Protein 2E87 (pdb70)

Solvent-accessible surface area: 19068 Å² total

Foldseek 3Di:
DQQLPFDQFDFLVRLLCVLQVQLVVCLVPDDADDDPLSRLLVSLLSSLVSSLVSNLVRLVSVVVRHDDLVPDQLLLVLVLCLQQRPVLLVVLVLSVVLNVVSVVLSVVLNVVSVPDRDSVVNVVSSVVSSVVNSVSSVVSRVSSVSVNVSSVRSVQAWPDDQQAAEEEEAFAAPLCQVLLVQLLADDGWDFTGAPQADGGKTWGWHDDPNFIYIYIYDVRQLRDQLVPDDVSSNSRNLSCLSRHQEYEYEAEQQCPSVDHRVRRVVSCVRVCVSNVPHYYEYEYEPPVPHDPVSVVVVCVVQVVVVHHYFYAYSNVGRRSVVVSVVVCVRRVVSRVVSVVVVVVVVVVCVPPD

Structure (mmCIF, N/CA/C/O backbone):
data_2E87
#
_entry.id   2E87
#
_cell.length_a   47.253
_cell.length_b   99.191
_cell.length_c   126.135
_cell.angle_alpha   90.00
_cell.angle_beta   90.00
_cell.angle_gamma   90.00
#
_symmetry.space_group_name_H-M   'P 21 21 21'
#
loop_
_entity.id
_entity.type
_entity.pdbx_description
1 polymer 'Hypothetical protein PH1320'
2 non-polymer 'SULFATE ION'
3 non-polymer "GUANOSINE-5'-DIPHOSPHATE"
4 water water
#
loop_
_atom_site.group_PDB
_atom_site.id
_atom_site.type_symbol
_atom_site.label_atom_id
_atom_site.label_alt_id
_atom_site.label_comp_id
_atom_site.label_asym_id
_atom_site.label_entity_id
_atom_site.label_seq_id
_atom_site.pdbx_PDB_ins_code
_atom_site.Cartn_x
_atom_site.Cartn_y
_atom_site.Cartn_z
_atom_site.occupancy
_atom_site.B_iso_or_equiv
_atom_site.auth_seq_id
_atom_site.auth_comp_id
_atom_site.auth_asym_id
_atom_site.auth_atom_id
_atom_site.pdbx_PDB_model_num
ATOM 9 N N . ARG A 1 2 ? 31.675 45.398 6.394 1.00 89.39 2 ARG A N 1
ATOM 10 C CA . ARG A 1 2 ? 30.552 46.019 5.684 1.00 83.32 2 ARG A CA 1
ATOM 11 C C . ARG A 1 2 ? 29.218 45.721 6.368 1.00 77.63 2 ARG A C 1
ATOM 12 O O . ARG A 1 2 ? 29.187 45.112 7.436 1.00 78.08 2 ARG A O 1
ATOM 20 N N . ASN A 1 3 ? 28.121 46.160 5.752 1.00 69.15 3 ASN A N 1
ATOM 21 C CA . ASN A 1 3 ? 26.775 45.918 6.283 1.00 57.84 3 ASN A CA 1
ATOM 22 C C . ASN A 1 3 ? 26.242 44.689 5.532 1.00 53.73 3 ASN A C 1
ATOM 23 O O . ASN A 1 3 ? 26.051 44.730 4.321 1.00 57.41 3 ASN A O 1
ATOM 28 N N . PRO A 1 4 ? 25.989 43.587 6.252 1.00 47.74 4 PRO A N 1
ATOM 29 C CA . PRO A 1 4 ? 25.492 42.312 5.718 1.00 44.72 4 PRO A CA 1
ATOM 30 C C . PRO A 1 4 ? 24.224 42.393 4.885 1.00 50.88 4 PRO A C 1
ATOM 31 O O . PRO A 1 4 ? 23.956 41.510 4.069 1.00 53.20 4 PRO A O 1
ATOM 35 N N . PHE A 1 5 ? 23.435 43.442 5.094 1.00 48.65 5 PHE A N 1
ATOM 36 C CA . PHE A 1 5 ? 22.181 43.582 4.375 1.00 45.02 5 PHE A CA 1
ATOM 37 C C . PHE A 1 5 ? 22.232 44.531 3.181 1.00 52.30 5 PHE A C 1
ATOM 38 O O . PHE A 1 5 ? 21.247 44.677 2.460 1.00 53.08 5 PHE A O 1
ATOM 46 N N . GLU A 1 6 ? 23.378 45.158 2.945 1.00 57.14 6 GLU A N 1
ATOM 47 C CA . GLU A 1 6 ? 23.485 46.098 1.835 1.00 57.56 6 GLU A CA 1
ATOM 48 C C . GLU A 1 6 ? 22.946 45.496 0.545 1.00 52.75 6 GLU A C 1
ATOM 49 O O . GLU A 1 6 ? 22.471 46.212 -0.328 1.00 54.60 6 GLU A O 1
ATOM 55 N N . ARG A 1 7 ? 23.005 44.176 0.442 1.00 50.96 7 ARG A N 1
ATOM 56 C CA . ARG A 1 7 ? 22.527 43.464 -0.740 1.00 54.74 7 ARG A CA 1
ATOM 57 C C . ARG A 1 7 ? 21.023 43.174 -0.705 1.00 54.07 7 ARG A C 1
ATOM 58 O O . ARG A 1 7 ? 20.438 42.794 -1.722 1.00 52.62 7 ARG A O 1
ATOM 74 N N . PRO A 1 9 ? 17.495 43.543 -1.314 1.00 34.43 9 PRO A N 1
ATOM 75 C CA . PRO A 1 9 ? 16.707 44.321 -2.265 1.00 39.20 9 PRO A CA 1
ATOM 76 C C . PRO A 1 9 ? 15.439 44.934 -1.693 1.00 43.73 9 PRO A C 1
ATOM 77 O O . PRO A 1 9 ? 14.924 44.516 -0.654 1.00 39.37 9 PRO A O 1
ATOM 81 N N . THR A 1 10 ? 14.943 45.950 -2.376 1.00 47.33 10 THR A N 1
ATOM 82 C CA . THR A 1 10 ? 13.716 46.579 -1.955 1.00 47.47 10 THR A CA 1
ATOM 83 C C . THR A 1 10 ? 12.635 45.538 -2.262 1.00 44.15 10 THR A C 1
ATOM 84 O O . THR A 1 10 ? 12.622 44.937 -3.336 1.00 43.66 10 THR A O 1
ATOM 88 N N . VAL A 1 11 ? 11.761 45.300 -1.296 1.00 40.38 11 VAL A N 1
ATOM 89 C CA . VAL A 1 11 ? 10.687 44.328 -1.447 1.00 41.84 11 VAL A CA 1
ATOM 90 C C . VAL A 1 11 ? 9.454 44.996 -2.035 1.00 38.39 11 VAL A C 1
ATOM 91 O O . VAL A 1 11 ? 8.975 45.990 -1.500 1.00 42.30 11 VAL A O 1
ATOM 95 N N . LEU A 1 12 ? 8.955 44.461 -3.141 1.00 37.27 12 LEU A N 1
ATOM 96 C CA . LEU A 1 12 ? 7.753 45.001 -3.763 1.00 38.54 12 LEU A CA 1
ATOM 97 C C . LEU A 1 12 ? 6.515 44.678 -2.911 1.00 34.56 12 LEU A C 1
ATOM 98 O O . LEU A 1 12 ? 6.467 43.644 -2.255 1.00 34.44 12 LEU A O 1
ATOM 103 N N . THR A 1 13 ? 5.524 45.563 -2.904 1.00 33.20 13 THR A N 1
ATOM 104 C CA . THR A 1 13 ? 4.298 45.303 -2.142 1.00 36.32 13 THR A CA 1
ATOM 105 C C . THR A 1 13 ? 3.430 44.311 -2.922 1.00 38.82 13 THR A C 1
ATOM 106 O O . THR A 1 13 ? 3.636 44.098 -4.123 1.00 38.63 13 THR A O 1
ATOM 110 N N . ALA A 1 14 ? 2.468 43.694 -2.243 1.00 38.48 14 ALA A N 1
ATOM 111 C CA . ALA A 1 14 ? 1.597 42.736 -2.916 1.00 37.58 14 ALA A CA 1
ATOM 112 C C . ALA A 1 14 ? 1.025 43.344 -4.216 1.00 35.55 14 ALA A C 1
ATOM 113 O O . ALA A 1 14 ? 1.070 42.720 -5.274 1.00 29.51 14 ALA A O 1
ATOM 115 N N . ASP A 1 15 ? 0.508 44.563 -4.137 1.00 32.09 15 ASP A N 1
ATOM 116 C CA . ASP A 1 15 ? -0.053 45.217 -5.315 1.00 37.71 15 ASP A CA 1
ATOM 117 C C . ASP A 1 15 ? 0.947 45.426 -6.446 1.00 39.27 15 ASP A C 1
ATOM 118 O O . ASP A 1 15 ? 0.635 45.184 -7.617 1.00 38.97 15 ASP A O 1
ATOM 123 N N . GLU A 1 16 ? 2.148 45.876 -6.099 1.00 39.12 16 GLU A N 1
ATOM 124 C CA . GLU A 1 16 ? 3.170 46.117 -7.116 1.00 40.33 16 GLU A CA 1
ATOM 125 C C . GLU A 1 16 ? 3.564 44.809 -7.784 1.00 37.69 16 GLU A C 1
ATOM 126 O O . GLU A 1 16 ? 3.818 44.781 -8.979 1.00 39.02 16 GLU A O 1
ATOM 132 N N . LEU A 1 17 ? 3.604 43.722 -7.018 1.00 35.56 17 LEU A N 1
ATOM 133 C CA . LEU A 1 17 ? 3.986 42.435 -7.591 1.00 36.93 17 LEU A CA 1
ATOM 134 C C . LEU A 1 17 ? 2.872 41.942 -8.493 1.00 36.23 17 LEU A C 1
ATOM 135 O O . LEU A 1 17 ? 3.114 41.398 -9.567 1.00 34.31 17 LEU A O 1
ATOM 140 N N . ILE A 1 18 ? 1.640 42.132 -8.041 1.00 37.99 18 ILE A N 1
ATOM 141 C CA . ILE A 1 18 ? 0.484 41.712 -8.815 1.00 40.53 18 ILE A CA 1
ATOM 142 C C . ILE A 1 18 ? 0.499 42.438 -10.152 1.00 41.84 18 ILE A C 1
ATOM 143 O O . ILE A 1 18 ? 0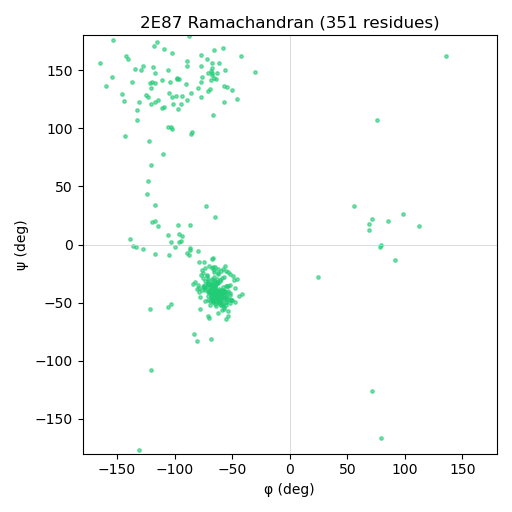.431 41.818 -11.209 1.00 43.56 18 ILE A O 1
ATOM 148 N N . ASP A 1 19 ? 0.615 43.758 -10.095 1.00 40.92 19 ASP A N 1
ATOM 149 C CA . ASP A 1 19 ? 0.631 44.558 -11.302 1.00 42.23 19 ASP A CA 1
ATOM 150 C C . ASP A 1 19 ? 1.772 44.181 -12.232 1.00 43.43 19 ASP A C 1
ATOM 151 O O . ASP A 1 19 ? 1.576 44.056 -13.443 1.00 42.53 19 ASP A O 1
ATOM 156 N N . LYS A 1 20 ? 2.960 43.987 -11.669 1.00 39.52 20 LYS A N 1
ATOM 157 C CA . LYS A 1 20 ? 4.119 43.625 -12.475 1.00 35.82 20 LYS A CA 1
ATOM 158 C C . LYS A 1 20 ? 3.829 42.304 -13.178 1.00 35.77 20 LYS A C 1
ATOM 159 O O . LYS A 1 20 ? 4.009 42.176 -14.382 1.00 31.54 20 LYS A O 1
ATOM 165 N N . ALA A 1 21 ? 3.357 41.331 -12.413 1.00 34.76 21 ALA A N 1
ATOM 166 C CA . ALA A 1 21 ? 3.055 40.019 -12.951 1.00 30.95 21 ALA A CA 1
ATOM 167 C C . ALA A 1 21 ? 1.935 40.015 -14.002 1.00 35.08 21 ALA A C 1
ATOM 168 O O . ALA A 1 21 ? 2.074 39.383 -15.048 1.00 33.50 21 ALA A O 1
ATOM 170 N N . PHE A 1 22 ? 0.826 40.704 -13.737 1.00 33.05 22 PHE A N 1
ATOM 171 C CA . PHE A 1 22 ? -0.263 40.717 -14.708 1.00 36.33 22 PHE A CA 1
ATOM 172 C C . PHE A 1 22 ? 0.202 41.448 -15.966 1.00 40.58 22 PHE A C 1
ATOM 173 O O . PHE A 1 22 ? -0.016 40.986 -17.089 1.00 43.99 22 PHE A O 1
ATOM 181 N N . ARG A 1 23 ? 0.864 42.581 -15.768 1.00 41.57 23 ARG A N 1
ATOM 182 C CA . ARG A 1 23 ? 1.366 43.371 -16.881 1.00 45.73 23 ARG A CA 1
ATOM 183 C C . ARG A 1 23 ? 2.274 42.521 -17.766 1.00 44.19 23 ARG A C 1
ATOM 184 O O . ARG A 1 23 ? 2.151 42.546 -18.987 1.00 44.81 23 ARG A O 1
ATOM 192 N N . ARG A 1 24 ? 3.183 41.765 -17.152 1.00 43.07 24 ARG A N 1
ATOM 193 C CA . ARG A 1 24 ? 4.108 40.940 -17.914 1.00 42.23 24 ARG A CA 1
ATOM 194 C C . ARG A 1 24 ? 3.388 39.804 -18.624 1.00 43.99 24 ARG A C 1
ATOM 195 O O . ARG A 1 24 ? 3.818 39.349 -19.684 1.00 46.09 24 ARG A O 1
ATOM 203 N N . ALA A 1 25 ? 2.295 39.343 -18.035 1.00 39.15 25 ALA A N 1
ATOM 204 C CA . ALA A 1 25 ? 1.529 38.260 -18.625 1.00 39.38 25 ALA A CA 1
ATOM 205 C C . ALA A 1 25 ? 0.751 38.801 -19.825 1.00 37.40 25 ALA A C 1
ATOM 206 O O . ALA A 1 25 ? 0.592 38.133 -20.834 1.00 37.90 25 ALA A O 1
ATOM 208 N N . GLU A 1 26 ? 0.275 40.027 -19.697 1.00 39.03 26 GLU A N 1
ATOM 209 C CA . GLU A 1 26 ? -0.463 40.677 -20.758 1.00 40.35 26 GLU A CA 1
ATOM 210 C C . GLU A 1 26 ? 0.458 40.822 -21.979 1.00 44.85 26 GLU A C 1
ATOM 211 O O . GLU A 1 26 ? 0.101 40.447 -23.100 1.00 46.13 26 GLU A O 1
ATOM 217 N N . LYS A 1 27 ? 1.657 41.340 -21.741 1.00 44.73 27 LYS A N 1
ATOM 218 C CA . LYS A 1 27 ? 2.633 41.553 -22.798 1.00 46.37 27 LYS A CA 1
ATOM 219 C C . LYS A 1 27 ? 3.016 40.263 -23.503 1.00 47.41 27 LYS A C 1
ATOM 220 O O . LYS A 1 27 ? 3.066 40.217 -24.726 1.00 51.22 27 LYS A O 1
ATOM 226 N N . ALA A 1 28 ? 3.272 39.211 -22.736 1.00 44.63 28 ALA A N 1
ATOM 227 C CA . ALA A 1 28 ? 3.663 37.937 -23.326 1.00 42.00 28 ALA A CA 1
ATOM 228 C C . ALA A 1 28 ? 2.567 37.277 -24.137 1.00 45.71 28 ALA A C 1
ATOM 229 O O . ALA A 1 28 ? 2.864 36.571 -25.095 1.00 48.79 28 ALA A O 1
ATOM 231 N N . ALA A 1 29 ? 1.308 37.498 -23.767 1.00 45.89 29 ALA A N 1
ATOM 232 C CA . ALA A 1 29 ? 0.199 36.868 -24.476 1.00 50.60 29 ALA A CA 1
ATOM 233 C C . ALA A 1 29 ? -0.133 37.478 -25.840 1.00 53.97 29 ALA A C 1
ATOM 234 O O . ALA A 1 29 ? -0.509 36.747 -26.773 1.00 52.33 29 ALA A O 1
ATOM 236 N N . SER A 1 30 ? 0.009 38.797 -25.970 1.00 49.78 30 SER A N 1
ATOM 237 C CA . SER A 1 30 ? -0.313 39.445 -27.239 1.00 54.20 30 SER A CA 1
ATOM 238 C C . SER A 1 30 ? 0.745 39.208 -28.301 1.00 57.32 30 SER A C 1
ATOM 239 O O . SER A 1 30 ? 0.427 39.194 -29.484 1.00 59.87 30 SER A O 1
ATOM 242 N N . SER A 1 31 ? 1.998 39.022 -27.887 1.00 59.40 31 SER A N 1
ATOM 243 C CA . SER A 1 31 ? 3.067 38.786 -28.853 1.00 60.51 31 SER A CA 1
ATOM 244 C C . SER A 1 31 ? 3.385 37.300 -29.023 1.00 60.62 31 SER A C 1
ATOM 245 O O . SER A 1 31 ? 4.429 36.933 -29.555 1.00 64.74 31 SER A O 1
ATOM 248 N N . PHE A 1 32 ? 2.471 36.452 -28.569 1.00 60.49 32 PHE A N 1
ATOM 249 C CA . PHE A 1 32 ? 2.613 35.004 -28.671 1.00 59.26 32 PHE A CA 1
ATOM 250 C C . PHE A 1 32 ? 1.851 34.603 -29.924 1.00 62.55 32 PHE A C 1
ATOM 251 O O . PHE A 1 32 ? 0.804 35.179 -30.212 1.00 55.66 32 PHE A O 1
ATOM 259 N N . LYS A 1 33 ? 2.373 33.627 -30.667 1.00 67.21 33 LYS A N 1
ATOM 260 C CA . LYS A 1 33 ? 1.729 33.169 -31.900 1.00 72.07 33 LYS A CA 1
ATOM 261 C C . LYS A 1 33 ? 1.155 31.763 -31.746 1.00 73.97 33 LYS A C 1
ATOM 262 O O . LYS A 1 33 ? 1.747 30.795 -32.214 1.00 73.10 33 LYS A O 1
ATOM 268 N N . PRO A 1 34 ? -0.008 31.634 -31.092 1.00 76.78 34 PRO A N 1
ATOM 269 C CA . PRO A 1 34 ? -0.666 30.340 -30.876 1.00 81.29 34 PRO A CA 1
ATOM 270 C C . PRO A 1 34 ? -0.630 29.443 -32.121 1.00 85.67 34 PRO A C 1
ATOM 271 O O . PRO A 1 34 ? -0.427 29.929 -33.233 1.00 86.17 34 PRO A O 1
ATOM 275 N N . ARG A 1 35 ? -0.861 28.145 -31.926 1.00 89.28 35 ARG A N 1
ATOM 276 C CA . ARG A 1 35 ? -0.788 27.150 -33.003 1.00 89.82 35 ARG A CA 1
ATOM 277 C C . ARG A 1 35 ? -1.943 26.946 -33.993 1.00 87.07 35 ARG A C 1
ATOM 278 O O . ARG A 1 35 ? -1.900 27.476 -35.104 1.00 90.92 35 ARG A O 1
ATOM 286 N N . GLY A 1 36 ? -2.960 26.170 -33.619 1.00 82.17 36 GLY A N 1
ATOM 287 C CA . GLY A 1 36 ? -4.050 25.917 -34.552 1.00 75.53 36 GLY A CA 1
ATOM 288 C C . GLY A 1 36 ? -5.469 26.307 -34.177 1.00 74.21 36 GLY A C 1
ATOM 289 O O . GLY A 1 36 ? -5.814 27.484 -34.182 1.00 73.52 36 GLY A O 1
ATOM 290 N N . ASN A 1 37 ? -6.294 25.301 -33.891 1.00 73.79 37 ASN A N 1
ATOM 291 C CA . ASN A 1 37 ? -7.701 25.468 -33.507 1.00 74.09 37 ASN A CA 1
ATOM 292 C C . ASN A 1 37 ? -7.936 26.792 -32.762 1.00 73.39 37 ASN A C 1
ATOM 293 O O . ASN A 1 37 ? -7.045 27.259 -32.055 1.00 70.12 37 ASN A O 1
ATOM 298 N N . LYS A 1 38 ? -9.116 27.400 -32.910 1.00 70.28 38 LYS A N 1
ATOM 299 C CA . LYS A 1 38 ? -9.393 28.651 -32.197 1.00 69.98 38 LYS A CA 1
ATOM 300 C C . LYS A 1 38 ? -9.244 28.420 -30.689 1.00 72.47 38 LYS A C 1
ATOM 301 O O . LYS A 1 38 ? -8.526 29.156 -30.001 1.00 72.26 38 LYS A O 1
ATOM 307 N N . VAL A 1 39 ? -9.930 27.390 -30.191 1.00 69.99 39 VAL A N 1
ATOM 308 C CA . VAL A 1 39 ? -9.914 27.026 -28.775 1.00 65.06 39 VAL A CA 1
ATOM 309 C C . VAL A 1 39 ? -8.534 26.614 -28.293 1.00 60.94 39 VAL A C 1
ATOM 310 O O . VAL A 1 39 ? -8.177 26.860 -27.145 1.00 59.41 39 VAL A O 1
ATOM 314 N N . LYS A 1 40 ? -7.764 25.987 -29.170 1.00 57.97 40 LYS A N 1
ATOM 315 C CA . LYS A 1 40 ? -6.422 25.548 -28.823 1.00 59.33 40 LYS A CA 1
ATOM 316 C C . LYS A 1 40 ? -5.529 26.770 -28.595 1.00 60.28 40 LYS A C 1
ATOM 317 O O . LYS A 1 40 ? -4.691 26.778 -27.692 1.00 59.93 40 LYS A O 1
ATOM 323 N N . LYS A 1 41 ? -5.728 27.801 -29.417 1.00 61.63 41 LYS A N 1
ATOM 324 C CA . LYS A 1 41 ? -4.953 29.041 -29.346 1.00 57.49 41 LYS A CA 1
ATOM 325 C C . LYS A 1 41 ? -5.222 29.827 -28.073 1.00 53.09 41 LYS A C 1
ATOM 326 O O . LYS A 1 41 ? -4.299 30.349 -27.456 1.00 46.70 41 LYS A O 1
ATOM 332 N N . ALA A 1 42 ? -6.489 29.922 -27.692 1.00 49.60 42 ALA A N 1
ATOM 333 C CA . ALA A 1 42 ? -6.852 30.615 -26.468 1.00 51.95 42 ALA A CA 1
ATOM 334 C C . ALA A 1 42 ? -6.252 29.821 -25.298 1.00 53.38 42 ALA A C 1
ATOM 335 O O . ALA A 1 42 ? -5.662 30.391 -24.375 1.00 51.68 42 ALA A O 1
ATOM 337 N N . ARG A 1 43 ? -6.387 28.499 -25.370 1.00 53.69 43 ARG A N 1
ATOM 338 C CA . ARG A 1 43 ? -5.882 27.597 -24.346 1.00 54.06 43 ARG A CA 1
ATOM 339 C C . ARG A 1 43 ? -4.366 27.705 -24.144 1.00 54.44 43 ARG A C 1
ATOM 340 O O . ARG A 1 43 ? -3.884 27.649 -23.013 1.00 55.39 43 ARG A O 1
ATOM 348 N N . LEU A 1 44 ? -3.611 27.864 -25.227 1.00 53.04 44 LEU A N 1
ATOM 349 C CA . LEU A 1 44 ? -2.159 27.989 -25.112 1.00 50.64 44 LEU A CA 1
ATOM 350 C C . LEU A 1 44 ? -1.784 29.377 -24.620 1.00 48.09 44 LEU A C 1
ATOM 351 O O . LEU A 1 44 ? -0.692 29.587 -24.107 1.00 52.68 44 LEU A O 1
ATOM 356 N N . ARG A 1 45 ? -2.678 30.334 -24.805 1.00 44.54 45 ARG A N 1
ATOM 357 C CA . ARG A 1 45 ? -2.405 31.688 -24.359 1.00 48.49 45 ARG A CA 1
ATOM 358 C C . ARG A 1 45 ? -2.631 31.756 -22.861 1.00 42.06 45 ARG A C 1
ATOM 359 O O . ARG A 1 45 ? -1.823 32.324 -22.128 1.00 40.93 45 ARG A O 1
ATOM 367 N N . GLU A 1 46 ? -3.747 31.175 -22.428 1.00 37.90 46 GLU A N 1
ATOM 368 C CA . GLU A 1 46 ? -4.115 31.155 -21.028 1.00 41.83 46 GLU A CA 1
ATOM 369 C C . GLU A 1 46 ? -3.054 30.405 -20.233 1.00 43.46 46 GLU A C 1
ATOM 370 O O . GLU A 1 46 ? -2.714 30.800 -19.121 1.00 43.49 46 GLU A O 1
ATOM 376 N N . GLU A 1 47 ? -2.524 29.334 -20.816 1.00 43.37 47 GLU A N 1
ATOM 377 C CA . GLU A 1 47 ? -1.461 28.566 -20.173 1.00 43.98 47 GLU A CA 1
ATOM 378 C C . GLU A 1 47 ? -0.223 29.447 -20.047 1.00 46.35 47 GLU A C 1
ATOM 379 O O . GLU A 1 47 ? 0.456 29.436 -19.015 1.00 48.28 47 GLU A O 1
ATOM 385 N N . LEU A 1 48 ? 0.070 30.207 -21.100 1.00 38.65 48 LEU A N 1
ATOM 386 C CA . LEU A 1 48 ? 1.229 31.080 -21.085 1.00 40.09 48 LEU A CA 1
ATOM 387 C C . LEU A 1 48 ? 1.052 32.121 -19.993 1.00 39.57 48 LEU A C 1
ATOM 388 O O . LEU A 1 48 ? 1.988 32.419 -19.266 1.00 40.43 48 LEU A O 1
ATOM 393 N N . ARG A 1 49 ? -0.152 32.675 -19.878 1.00 36.98 49 ARG A N 1
ATOM 394 C CA . ARG A 1 49 ? -0.408 33.678 -18.858 1.00 33.02 49 ARG A CA 1
ATOM 395 C C . ARG A 1 49 ? -0.186 33.092 -17.473 1.00 38.31 49 ARG A C 1
ATOM 396 O O . ARG A 1 49 ? 0.486 33.702 -16.636 1.00 33.33 49 ARG A O 1
ATOM 404 N N . VAL A 1 50 ? -0.746 31.910 -17.226 1.00 37.32 50 VAL A N 1
ATOM 405 C CA . VAL A 1 50 ? -0.592 31.281 -15.920 1.00 36.70 50 VAL A CA 1
ATOM 406 C C . VAL A 1 50 ? 0.875 31.066 -15.560 1.00 39.63 50 VAL A C 1
ATOM 407 O O . VAL A 1 50 ? 1.271 31.262 -14.415 1.00 43.11 50 VAL A O 1
ATOM 411 N N . ARG A 1 51 ? 1.689 30.691 -16.540 1.00 41.06 51 ARG A N 1
ATOM 412 C CA . ARG A 1 51 ? 3.105 30.461 -16.285 1.00 41.35 51 ARG A CA 1
ATOM 413 C C . ARG A 1 51 ? 3.883 31.745 -16.081 1.00 43.02 51 ARG A C 1
ATOM 414 O O . ARG A 1 51 ? 4.798 31.792 -15.264 1.00 44.21 51 ARG A O 1
ATOM 422 N N . THR A 1 52 ? 3.537 32.780 -16.841 1.00 38.04 52 THR A N 1
ATOM 423 C CA . THR A 1 52 ? 4.234 34.049 -16.735 1.00 35.99 52 THR A CA 1
ATOM 424 C C . THR A 1 52 ? 3.946 34.700 -15.379 1.00 37.69 52 THR A C 1
ATOM 425 O O . THR A 1 52 ? 4.850 35.227 -14.733 1.00 39.21 52 THR A O 1
ATOM 429 N N . VAL A 1 53 ? 2.694 34.664 -14.935 1.00 37.39 53 VAL A N 1
ATOM 430 C CA . VAL A 1 53 ? 2.373 35.250 -13.638 1.00 34.01 53 VAL A CA 1
ATOM 431 C C . VAL A 1 53 ? 3.126 34.484 -12.580 1.00 34.52 53 VAL A C 1
ATOM 432 O O . VAL A 1 53 ? 3.733 35.067 -11.698 1.00 36.94 53 VAL A O 1
ATOM 436 N N . SER A 1 54 ? 3.096 33.168 -12.681 1.00 38.67 54 SER A N 1
ATOM 437 C CA . SER A 1 54 ? 3.783 32.338 -11.705 1.00 40.90 54 SER A CA 1
ATOM 438 C C . SER A 1 54 ? 5.278 32.628 -11.637 1.00 42.70 54 SER A C 1
ATOM 439 O O . SER A 1 54 ? 5.839 32.761 -10.550 1.00 43.84 54 SER A O 1
ATOM 442 N N . ASN A 1 55 ? 5.918 32.752 -12.795 1.00 42.62 55 ASN A N 1
ATOM 443 C CA . ASN A 1 55 ? 7.350 33.008 -12.829 1.00 43.89 55 ASN A CA 1
ATOM 444 C C . ASN A 1 55 ? 7.780 34.377 -12.383 1.00 40.50 55 ASN A C 1
ATOM 445 O O . ASN A 1 55 ? 8.795 34.520 -11.709 1.00 39.53 55 ASN A O 1
ATOM 450 N N . VAL A 1 56 ? 7.021 35.389 -12.768 1.00 35.32 56 VAL A N 1
ATOM 451 C CA . VAL A 1 56 ? 7.374 36.737 -12.390 1.00 35.98 56 VAL A CA 1
ATOM 452 C C . VAL A 1 56 ? 7.260 36.912 -10.884 1.00 37.07 56 VAL A C 1
ATOM 453 O O . VAL A 1 56 ? 8.135 37.493 -10.260 1.00 39.27 56 VAL A O 1
ATOM 457 N N . VAL A 1 57 ? 6.190 36.388 -10.298 1.00 37.35 57 VAL A N 1
ATOM 458 C CA . VAL A 1 57 ? 6.010 36.507 -8.858 1.00 36.83 57 VAL A CA 1
ATOM 459 C C . VAL A 1 57 ? 7.085 35.725 -8.112 1.00 40.15 57 VAL A C 1
ATOM 460 O O . VAL A 1 57 ? 7.727 36.248 -7.203 1.00 45.69 57 VAL A O 1
ATOM 464 N N . ARG A 1 58 ? 7.286 34.471 -8.504 1.00 41.12 58 ARG A N 1
ATOM 465 C CA . ARG A 1 58 ? 8.260 33.639 -7.829 1.00 38.98 58 ARG A CA 1
ATOM 466 C C . ARG A 1 58 ? 9.676 34.158 -7.988 1.00 42.36 58 ARG A C 1
ATOM 467 O O . ARG A 1 58 ? 10.472 34.064 -7.066 1.00 40.83 58 ARG A O 1
ATOM 475 N N . ASP A 1 59 ? 9.986 34.746 -9.136 1.00 43.16 59 ASP A N 1
ATOM 476 C CA . ASP A 1 59 ? 11.323 35.267 -9.335 1.00 44.44 59 ASP A CA 1
ATOM 477 C C . ASP A 1 59 ? 11.598 36.457 -8.432 1.00 46.19 59 ASP A C 1
ATOM 478 O O . ASP A 1 59 ? 12.653 36.513 -7.804 1.00 49.77 59 ASP A O 1
ATOM 483 N N . ASN A 1 60 ? 10.661 37.401 -8.348 1.00 42.41 60 ASN A N 1
ATOM 484 C CA . ASN A 1 60 ? 10.882 38.561 -7.490 1.00 44.79 60 ASN A CA 1
ATOM 485 C C . ASN A 1 60 ? 10.949 38.141 -6.017 1.00 43.28 60 ASN A C 1
ATOM 486 O O . ASN A 1 60 ? 11.879 38.523 -5.299 1.00 40.58 60 ASN A O 1
ATOM 491 N N . LEU A 1 61 ? 10.000 37.324 -5.566 1.00 39.87 61 LEU A N 1
ATOM 492 C CA . LEU A 1 61 ? 10.032 36.902 -4.174 1.00 42.17 61 LEU A CA 1
ATOM 493 C C . LEU A 1 61 ? 11.304 36.125 -3.836 1.00 46.35 61 LEU A C 1
ATOM 494 O O . LEU A 1 61 ? 11.946 36.395 -2.822 1.00 47.42 61 LEU A O 1
ATOM 499 N N . ARG A 1 62 ? 11.670 35.171 -4.688 1.00 47.96 62 ARG A N 1
ATOM 500 C CA . ARG A 1 62 ? 12.848 34.352 -4.459 1.00 46.12 62 ARG A CA 1
ATOM 501 C C . ARG A 1 62 ? 14.123 35.177 -4.350 1.00 48.68 62 ARG A C 1
ATOM 502 O O . ARG A 1 62 ? 15.068 34.773 -3.668 1.00 47.35 62 ARG A O 1
ATOM 510 N N . LYS A 1 63 ? 14.148 36.323 -5.028 1.00 46.59 63 LYS A N 1
ATOM 511 C CA . LYS A 1 63 ? 15.299 37.221 -4.996 1.00 47.39 63 LYS A CA 1
ATOM 512 C C . LYS A 1 63 ? 15.501 37.746 -3.582 1.00 47.15 63 LYS A C 1
ATOM 513 O O . LYS A 1 63 ? 16.630 37.989 -3.162 1.00 48.08 63 LYS A O 1
ATOM 519 N N . VAL A 1 64 ? 14.401 37.935 -2.855 1.00 42.89 64 VAL A N 1
ATOM 520 C CA . VAL A 1 64 ? 14.449 38.419 -1.471 1.00 40.12 64 VAL A CA 1
ATOM 521 C C . VAL A 1 64 ? 15.084 37.379 -0.543 1.00 38.50 64 VAL A C 1
ATOM 522 O O . VAL A 1 64 ? 15.905 37.704 0.320 1.00 35.95 64 VAL A O 1
ATOM 526 N N . LEU A 1 65 ? 14.683 36.128 -0.716 1.00 32.77 65 LEU A N 1
ATOM 527 C CA . LEU A 1 65 ? 15.208 35.042 0.098 1.00 41.79 65 LEU A CA 1
ATOM 528 C C . LEU A 1 65 ? 16.681 34.769 -0.201 1.00 47.81 65 LEU A C 1
ATOM 529 O O . LEU A 1 65 ? 17.441 34.404 0.698 1.00 47.48 65 LEU A O 1
ATOM 534 N N . GLU A 1 66 ? 17.087 34.949 -1.457 1.00 46.86 66 GLU A N 1
ATOM 535 C CA . GLU A 1 66 ? 18.469 34.673 -1.839 1.00 50.94 66 GLU A CA 1
ATOM 536 C C . GLU A 1 66 ? 19.465 35.759 -1.465 1.00 49.33 66 GLU A C 1
ATOM 537 O O . GLU A 1 66 ? 20.561 35.460 -1.004 1.00 49.85 66 GLU A O 1
ATOM 543 N N . ARG A 1 67 ? 19.084 37.016 -1.635 1.00 49.49 67 ARG A N 1
ATOM 544 C CA . ARG A 1 67 ? 19.994 38.114 -1.344 1.00 46.52 67 ARG A CA 1
ATOM 545 C C . ARG A 1 67 ? 20.028 38.618 0.092 1.00 44.64 67 ARG A C 1
ATOM 546 O O . ARG A 1 67 ? 20.803 39.516 0.416 1.00 41.60 67 ARG A O 1
ATOM 554 N N . THR A 1 68 ? 19.187 38.063 0.950 1.00 40.42 68 THR A N 1
ATOM 555 C CA . THR A 1 68 ? 19.184 38.485 2.337 1.00 40.25 68 THR A CA 1
ATOM 556 C C . THR A 1 68 ? 19.920 37.390 3.081 1.00 34.95 68 THR A C 1
ATOM 557 O O . THR A 1 68 ? 19.587 36.223 2.959 1.00 40.89 68 THR A O 1
ATOM 561 N N . PRO A 1 69 ? 20.943 37.751 3.856 1.00 38.42 69 PRO A N 1
ATOM 562 C CA . PRO A 1 69 ? 21.682 36.721 4.586 1.00 37.47 69 PRO A CA 1
ATOM 563 C C . PRO A 1 69 ? 20.818 36.010 5.627 1.00 36.74 69 PRO A C 1
ATOM 564 O O . PRO A 1 69 ? 19.966 36.632 6.269 1.00 37.61 69 PRO A O 1
ATOM 568 N N . GLY A 1 70 ? 21.018 34.704 5.773 1.00 33.37 70 GLY A N 1
ATOM 569 C CA . GLY A 1 70 ? 20.278 33.986 6.792 1.00 35.55 70 GLY A CA 1
ATOM 570 C C . GLY A 1 70 ? 20.847 34.488 8.110 1.00 37.09 70 GLY A C 1
ATOM 571 O O . GLY A 1 70 ? 22.065 34.592 8.261 1.00 43.04 70 GLY A O 1
ATOM 572 N N . LEU A 1 71 ? 19.990 34.823 9.060 1.00 34.99 71 LEU A N 1
ATOM 573 C CA . LEU A 1 71 ? 20.474 35.337 10.329 1.00 40.56 71 LEU A CA 1
ATOM 574 C C . LEU A 1 71 ? 21.475 34.397 11.021 1.00 41.09 71 LEU A C 1
ATOM 575 O O . LEU A 1 71 ? 22.426 34.858 11.644 1.00 43.31 71 LEU A O 1
ATOM 580 N N . SER A 1 72 ? 21.271 33.088 10.896 1.00 40.03 72 SER A N 1
ATOM 581 C CA . SER A 1 72 ? 22.159 32.113 11.528 1.00 43.24 72 SER A CA 1
ATOM 582 C C . SER A 1 72 ? 23.581 32.155 10.964 1.00 41.69 72 SER A C 1
ATOM 583 O O . SER A 1 72 ? 24.504 31.667 11.593 1.00 42.68 72 SER A O 1
ATOM 586 N N . THR A 1 73 ? 23.745 32.730 9.777 1.00 41.64 73 THR A N 1
ATOM 587 C CA . THR A 1 73 ? 25.055 32.853 9.138 1.00 41.46 73 THR A CA 1
ATOM 588 C C . THR A 1 73 ? 25.799 34.117 9.590 1.00 42.95 73 THR A C 1
ATOM 589 O O . THR A 1 73 ? 26.947 34.339 9.216 1.00 42.12 73 THR A O 1
ATOM 593 N N . LEU A 1 74 ? 25.147 34.944 10.394 1.00 41.85 74 LEU A N 1
ATOM 594 C CA . LEU A 1 74 ? 25.766 36.173 10.857 1.00 38.90 74 LEU A CA 1
ATOM 595 C C . LEU A 1 74 ? 26.541 36.015 12.144 1.00 36.66 74 LEU A C 1
ATOM 596 O O . LEU A 1 74 ? 26.281 35.116 12.938 1.00 40.10 74 LEU A O 1
ATOM 601 N N . PRO A 1 75 ? 27.542 36.870 12.355 1.00 37.91 75 PRO A N 1
ATOM 602 C CA . PRO A 1 75 ? 28.295 36.761 13.607 1.00 37.25 75 PRO A CA 1
ATOM 603 C C . PRO A 1 75 ? 27.285 37.055 14.738 1.00 36.10 75 PRO A C 1
ATOM 604 O O . PRO A 1 75 ? 26.349 37.836 14.543 1.00 41.79 75 PRO A O 1
ATOM 608 N N . LYS A 1 76 ? 27.461 36.426 15.895 1.00 39.37 76 LYS A N 1
ATOM 609 C CA . LYS A 1 76 ? 26.566 36.606 17.038 1.00 43.59 76 LYS A CA 1
ATOM 610 C C . LYS A 1 76 ? 26.254 38.051 17.364 1.00 40.82 76 LYS A C 1
ATOM 611 O O . LYS A 1 76 ? 25.135 38.373 17.739 1.00 41.49 76 LYS A O 1
ATOM 617 N N . PHE A 1 77 ? 27.249 38.915 17.224 1.00 37.49 77 PHE A N 1
ATOM 618 C CA . PHE A 1 77 ? 27.075 40.331 17.503 1.00 39.42 77 PHE A CA 1
ATOM 619 C C . PHE A 1 77 ? 25.975 40.926 16.629 1.00 37.48 77 PHE A C 1
ATOM 620 O O . PHE A 1 77 ? 25.106 41.634 17.131 1.00 36.49 77 PHE A O 1
ATOM 628 N N . TYR A 1 78 ? 26.013 40.641 15.328 1.00 37.01 78 TYR A N 1
ATOM 629 C CA . TYR A 1 78 ? 24.986 41.154 14.422 1.00 38.08 78 TYR A CA 1
ATOM 630 C C . TYR A 1 78 ? 23.641 40.456 14.662 1.00 39.11 78 TYR A C 1
ATOM 631 O O . TYR A 1 78 ? 22.581 41.067 14.520 1.00 34.91 78 TYR A O 1
ATOM 640 N N . GLN A 1 79 ? 23.675 39.185 15.035 1.00 37.67 79 GLN A N 1
ATOM 641 C CA . GLN A 1 79 ? 22.424 38.492 15.313 1.00 38.36 79 GLN A CA 1
ATOM 642 C C . GLN A 1 79 ? 21.750 39.222 16.466 1.00 38.46 79 GLN A C 1
ATOM 643 O O . GLN A 1 79 ? 20.542 39.440 16.480 1.00 35.85 79 GLN A O 1
ATOM 649 N N . GLU A 1 80 ? 22.556 39.634 17.427 1.00 36.21 80 GLU A N 1
ATOM 650 C CA . GLU A 1 80 ? 22.015 40.336 18.577 1.00 37.21 80 GLU A CA 1
ATOM 651 C C . GLU A 1 80 ? 21.463 41.721 18.184 1.00 36.41 80 GLU A C 1
ATOM 652 O O . GLU A 1 80 ? 20.340 42.078 18.541 1.00 37.01 80 GLU A O 1
ATOM 658 N N . LEU A 1 81 ? 22.221 42.506 17.432 1.00 32.53 81 LEU A N 1
ATOM 659 C CA . LEU A 1 81 ? 21.713 43.810 17.069 1.00 31.48 81 LEU A CA 1
ATOM 660 C C . LEU A 1 81 ? 20.567 43.743 16.065 1.00 34.08 81 LEU A C 1
ATOM 661 O O . LEU A 1 81 ? 19.693 44.601 16.079 1.00 39.99 81 LEU A O 1
ATOM 666 N N . VAL A 1 82 ? 20.566 42.740 15.193 1.00 33.26 82 VAL A N 1
ATOM 667 C CA . VAL A 1 82 ? 19.472 42.576 14.237 1.00 31.88 82 VAL A CA 1
ATOM 668 C C . VAL A 1 82 ? 18.177 42.377 15.043 1.00 33.46 82 VAL A C 1
ATOM 669 O O . VAL A 1 82 ? 17.133 42.955 14.744 1.00 33.94 82 VAL A O 1
ATOM 673 N N . ASP A 1 83 ? 18.270 41.540 16.070 1.00 35.48 83 ASP A N 1
ATOM 674 C CA . ASP A 1 83 ? 17.147 41.251 16.928 1.00 31.61 83 ASP A CA 1
ATOM 675 C C . ASP A 1 83 ? 16.703 42.545 17.601 1.00 37.35 83 ASP A C 1
ATOM 676 O O . ASP A 1 83 ? 15.519 42.829 17.696 1.00 37.23 83 ASP A O 1
ATOM 681 N N . VAL A 1 84 ? 17.660 43.344 18.056 1.00 41.96 84 VAL A N 1
ATOM 682 C CA . VAL A 1 84 ? 17.324 44.596 18.718 1.00 39.19 84 VAL A CA 1
ATOM 683 C C . VAL A 1 84 ? 16.610 45.566 17.799 1.00 37.67 84 VAL A C 1
ATOM 684 O O . VAL A 1 84 ? 15.665 46.223 18.203 1.00 42.13 84 VAL A O 1
ATOM 688 N N . LEU A 1 85 ? 17.062 45.656 16.561 1.00 36.69 85 LEU A N 1
ATOM 689 C CA . LEU A 1 85 ? 16.483 46.599 15.615 1.00 38.79 85 LEU A CA 1
ATOM 690 C C . LEU A 1 85 ? 15.162 46.226 14.931 1.00 39.50 85 LEU A C 1
ATOM 691 O O . LEU A 1 85 ? 14.332 47.100 14.676 1.00 44.30 85 LEU A O 1
ATOM 696 N N . VAL A 1 86 ? 14.954 44.952 14.626 1.00 39.03 86 VAL A N 1
ATOM 697 C CA . VAL A 1 86 ? 13.742 44.579 13.898 1.00 38.30 86 VAL A CA 1
ATOM 698 C C . VAL A 1 86 ? 13.043 43.342 14.419 1.00 38.30 86 VAL A C 1
ATOM 699 O O . VAL A 1 86 ? 12.011 42.942 13.879 1.00 37.65 86 VAL A O 1
ATOM 703 N N . ASP A 1 87 ? 13.627 42.732 15.451 1.00 37.02 87 ASP A N 1
ATOM 704 C CA . ASP A 1 87 ? 13.108 41.512 16.081 1.00 40.14 87 ASP A CA 1
ATOM 705 C C . ASP A 1 87 ? 13.357 40.240 15.278 1.00 37.81 87 ASP A C 1
ATOM 706 O O . ASP A 1 87 ? 12.700 39.985 14.276 1.00 37.97 87 ASP A O 1
ATOM 711 N N . ARG A 1 88 ? 14.290 39.430 15.760 1.00 41.08 88 ARG A N 1
ATOM 712 C CA . ARG A 1 88 ? 14.664 38.198 15.086 1.00 44.10 88 ARG A CA 1
ATOM 713 C C . ARG A 1 88 ? 13.511 37.268 14.713 1.00 43.80 88 ARG A C 1
ATOM 714 O O . ARG A 1 88 ? 13.459 36.761 13.593 1.00 41.01 88 ARG A O 1
ATOM 722 N N . ASP A 1 89 ? 12.610 37.025 15.659 1.00 41.88 89 ASP A N 1
ATOM 723 C CA . ASP A 1 89 ? 11.498 36.115 15.428 1.00 42.42 89 ASP A CA 1
ATOM 724 C C . ASP A 1 89 ? 10.546 36.633 14.350 1.00 39.51 89 ASP A C 1
ATOM 725 O O . ASP A 1 89 ? 10.056 35.872 13.522 1.00 41.78 89 ASP A O 1
ATOM 730 N N . THR A 1 90 ? 10.304 37.932 14.350 1.00 33.30 90 THR A N 1
ATOM 731 C CA . THR A 1 90 ? 9.446 38.546 13.355 1.00 37.54 90 THR A CA 1
ATOM 732 C C . THR A 1 90 ? 10.093 38.441 11.972 1.00 39.37 90 THR A C 1
ATOM 733 O O . THR A 1 90 ? 9.420 38.157 10.975 1.00 37.50 90 THR A O 1
ATOM 737 N N . PHE A 1 91 ? 11.402 38.668 11.917 1.00 40.48 91 PHE A N 1
ATOM 738 C CA . PHE A 1 91 ? 12.118 38.599 10.653 1.00 36.78 91 PHE A CA 1
ATOM 739 C C . PHE A 1 91 ? 12.032 37.199 10.054 1.00 36.46 91 PHE A C 1
ATOM 740 O O . PHE A 1 91 ? 11.680 37.041 8.890 1.00 39.78 91 PHE A O 1
ATOM 748 N N . HIS A 1 92 ? 12.347 36.183 10.854 1.00 38.06 92 HIS A N 1
ATOM 749 C CA . HIS A 1 92 ? 12.308 34.806 10.380 1.00 39.95 92 HIS A CA 1
ATOM 750 C C . HIS A 1 92 ? 10.946 34.436 9.834 1.00 38.37 92 HIS A C 1
ATOM 751 O O . HIS A 1 92 ? 10.852 33.760 8.809 1.00 40.19 92 HIS A O 1
ATOM 758 N N . LYS A 1 93 ? 9.899 34.881 10.521 1.00 34.65 93 LYS A N 1
ATOM 759 C CA . LYS A 1 93 ? 8.540 34.577 10.123 1.00 34.43 93 LYS A CA 1
ATOM 760 C C . LYS A 1 93 ? 8.094 35.292 8.873 1.00 31.86 93 LYS A C 1
ATOM 761 O O . LYS A 1 93 ? 7.348 34.733 8.068 1.00 33.65 93 LYS A O 1
ATOM 767 N N . ALA A 1 94 ? 8.542 36.526 8.708 1.00 30.10 94 ALA A N 1
ATOM 768 C CA . ALA A 1 94 ? 8.184 37.286 7.526 1.00 30.05 94 ALA A CA 1
ATOM 769 C C . ALA A 1 94 ? 8.816 36.557 6.341 1.00 35.97 94 ALA A C 1
ATOM 770 O O . ALA A 1 94 ? 8.151 36.283 5.334 1.00 32.88 94 ALA A O 1
ATOM 780 N N . ALA A 1 96 ? 9.675 33.485 6.147 1.00 36.82 96 ALA A N 1
ATOM 781 C CA . ALA A 1 96 ? 8.991 32.213 5.951 1.00 39.31 96 ALA A CA 1
ATOM 782 C C . ALA A 1 96 ? 7.661 32.421 5.224 1.00 38.39 96 ALA A C 1
ATOM 783 O O . ALA A 1 96 ? 7.180 31.537 4.533 1.00 37.59 96 ALA A O 1
ATOM 785 N N . GLY A 1 97 ? 7.065 33.591 5.389 1.00 34.20 97 GLY A N 1
ATOM 786 C CA . GLY A 1 97 ? 5.827 33.864 4.693 1.00 37.69 97 GLY A CA 1
ATOM 787 C C . GLY A 1 97 ? 6.117 33.959 3.198 1.00 37.06 97 GLY A C 1
ATOM 788 O O . GLY A 1 97 ? 5.307 33.560 2.367 1.00 37.04 97 GLY A O 1
ATOM 789 N N . ILE A 1 98 ? 7.282 34.488 2.854 1.00 32.63 98 ILE A N 1
ATOM 790 C CA . ILE A 1 98 ? 7.666 34.619 1.454 1.00 37.05 98 ILE A CA 1
ATOM 791 C C . ILE A 1 98 ? 7.856 33.223 0.843 1.00 37.66 98 ILE A C 1
ATOM 792 O O . ILE A 1 98 ? 7.299 32.912 -0.202 1.00 35.57 98 ILE A O 1
ATOM 797 N N . ASP A 1 99 ? 8.614 32.374 1.530 1.00 40.89 99 ASP A N 1
ATOM 798 C CA . ASP A 1 99 ? 8.861 31.014 1.069 1.00 43.96 99 ASP A CA 1
ATOM 799 C C . ASP A 1 99 ? 7.539 30.270 0.896 1.00 43.99 99 ASP A C 1
ATOM 800 O O . ASP A 1 99 ? 7.347 29.528 -0.071 1.00 43.96 99 ASP A O 1
ATOM 805 N N . TRP A 1 100 ? 6.630 30.471 1.841 1.00 39.52 100 TRP A N 1
ATOM 806 C CA . TRP A 1 100 ? 5.335 29.833 1.773 1.00 37.85 100 TRP A CA 1
ATOM 807 C C . TRP A 1 100 ? 4.609 30.273 0.491 1.00 39.46 100 TRP A C 1
ATOM 808 O O . TRP A 1 100 ? 4.072 29.445 -0.236 1.00 41.64 100 TRP A O 1
ATOM 819 N N . ALA A 1 101 ? 4.610 31.573 0.210 1.00 34.68 101 ALA A N 1
ATOM 820 C CA . ALA A 1 101 ? 3.931 32.111 -0.967 1.00 34.92 101 ALA A CA 1
ATOM 821 C C . ALA A 1 101 ? 4.511 31.537 -2.264 1.00 35.89 101 ALA A C 1
ATOM 822 O O . ALA A 1 101 ? 3.768 31.181 -3.188 1.00 34.60 101 ALA A O 1
ATOM 824 N N . ILE A 1 102 ? 5.838 31.435 -2.322 1.00 35.45 102 ILE A N 1
ATOM 825 C CA . ILE A 1 102 ? 6.514 30.896 -3.494 1.00 37.71 102 ILE A CA 1
ATOM 826 C C . ILE A 1 102 ? 6.063 29.468 -3.728 1.00 41.21 102 ILE A C 1
ATOM 827 O O . ILE A 1 102 ? 5.798 29.057 -4.857 1.00 41.85 102 ILE A O 1
ATOM 832 N N . ARG A 1 103 ? 5.956 28.720 -2.639 1.00 44.57 103 ARG A N 1
ATOM 833 C CA . ARG A 1 103 ? 5.562 27.318 -2.707 1.00 45.35 103 ARG A CA 1
ATOM 834 C C . ARG A 1 103 ? 4.118 27.117 -3.170 1.00 42.06 103 ARG A C 1
ATOM 835 O O . ARG A 1 103 ? 3.862 26.314 -4.057 1.00 44.55 103 ARG A O 1
ATOM 843 N N . ILE A 1 104 ? 3.173 27.842 -2.587 1.00 39.65 104 ILE A N 1
ATOM 844 C CA . ILE A 1 104 ? 1.776 27.696 -2.981 1.00 40.07 104 ILE A CA 1
ATOM 845 C C . ILE A 1 104 ? 1.530 28.137 -4.429 1.00 39.90 104 ILE A C 1
ATOM 846 O O . ILE A 1 104 ? 0.687 27.571 -5.129 1.00 38.85 104 ILE A O 1
ATOM 851 N N . ILE A 1 105 ? 2.258 29.158 -4.871 1.00 39.07 105 ILE A N 1
ATOM 852 C CA . ILE A 1 105 ? 2.090 29.663 -6.228 1.00 43.89 105 ILE A CA 1
ATOM 853 C C . ILE A 1 105 ? 2.588 28.670 -7.267 1.00 48.39 105 ILE A C 1
ATOM 854 O O . ILE A 1 105 ? 1.996 28.531 -8.339 1.00 45.88 105 ILE A O 1
ATOM 859 N N . ARG A 1 106 ? 3.673 27.979 -6.939 1.00 49.27 106 ARG A N 1
ATOM 860 C CA . ARG A 1 106 ? 4.232 26.972 -7.825 1.00 52.94 106 ARG A CA 1
ATOM 861 C C . ARG A 1 106 ? 3.215 25.838 -7.945 1.00 54.56 106 ARG A C 1
ATOM 862 O O . ARG A 1 106 ? 2.941 25.324 -9.030 1.00 54.40 106 ARG A O 1
ATOM 870 N N . GLU A 1 107 ? 2.651 25.462 -6.809 1.00 50.34 107 GLU A N 1
ATOM 871 C CA . GLU A 1 107 ? 1.662 24.400 -6.758 1.00 49.23 107 GLU A CA 1
ATOM 872 C C . GLU A 1 107 ? 0.405 24.819 -7.524 1.00 46.54 107 GLU A C 1
ATOM 873 O O . GLU A 1 107 ? -0.171 24.035 -8.276 1.00 51.79 107 GLU A O 1
ATOM 879 N N . LEU A 1 108 ? -0.025 26.058 -7.336 1.00 42.99 108 LEU A N 1
ATOM 880 C CA . LEU A 1 108 ? -1.213 26.523 -8.032 1.00 42.52 108 LEU A CA 1
ATOM 881 C C . LEU A 1 108 ? -0.964 26.525 -9.537 1.00 37.94 108 LEU A C 1
ATOM 882 O O . LEU A 1 108 ? -1.827 26.134 -10.305 1.00 41.68 108 LEU A O 1
ATOM 887 N N . GLU A 1 109 ? 0.219 26.959 -9.948 1.00 35.68 109 GLU A N 1
ATOM 888 C CA . GLU A 1 109 ? 0.567 26.995 -11.362 1.00 42.18 109 GLU A CA 1
ATOM 889 C C . GLU A 1 109 ? 0.431 25.617 -11.995 1.00 48.03 109 GLU A C 1
ATOM 890 O O . GLU A 1 109 ? -0.254 25.445 -12.999 1.00 44.74 109 GLU A O 1
ATOM 896 N N . GLU A 1 110 ? 1.098 24.636 -11.400 1.00 51.76 110 GLU A N 1
ATOM 897 C CA . GLU A 1 110 ? 1.049 23.281 -11.901 1.00 48.83 110 GLU A CA 1
ATOM 898 C C . GLU A 1 110 ? -0.395 22.795 -11.913 1.00 48.87 110 GLU A C 1
ATOM 899 O O . GLU A 1 110 ? -0.838 22.163 -12.868 1.00 48.41 110 GLU A O 1
ATOM 905 N N . ARG A 1 111 ? -1.136 23.106 -10.859 1.00 48.02 111 ARG A N 1
ATOM 906 C CA . ARG A 1 111 ? -2.533 22.696 -10.782 1.00 49.42 111 ARG A CA 1
ATOM 907 C C . ARG A 1 111 ? -3.393 23.296 -11.907 1.00 50.49 111 ARG A C 1
ATOM 908 O O . ARG A 1 111 ? -4.129 22.573 -12.576 1.00 52.02 111 ARG A O 1
ATOM 916 N N . TYR A 1 112 ? -3.299 24.608 -12.122 1.00 47.18 112 TYR A N 1
ATOM 917 C CA . TYR A 1 112 ? -4.103 25.264 -13.147 1.00 43.48 112 TYR A CA 1
ATOM 918 C C . TYR A 1 112 ? -3.668 25.008 -14.588 1.00 43.97 112 TYR A C 1
ATOM 919 O O . TYR A 1 112 ? -4.509 24.940 -15.474 1.00 38.44 112 TYR A O 1
ATOM 928 N N . VAL A 1 113 ? -2.368 24.873 -14.831 1.00 43.45 113 VAL A N 1
ATOM 929 C CA . VAL A 1 113 ? -1.912 24.577 -16.180 1.00 45.76 113 VAL A CA 1
ATOM 930 C C . VAL A 1 113 ? -2.528 23.237 -16.607 1.00 50.87 113 VAL A C 1
ATOM 931 O O . VAL A 1 113 ? -3.024 23.111 -17.722 1.00 53.46 113 VAL A O 1
ATOM 935 N N . GLU A 1 114 ? -2.512 22.249 -15.715 1.00 53.06 114 GLU A N 1
ATOM 936 C CA . GLU A 1 114 ? -3.081 20.938 -16.022 1.00 54.42 114 GLU A CA 1
ATOM 937 C C . GLU A 1 114 ? -4.563 21.035 -16.354 1.00 53.59 114 GLU A C 1
ATOM 938 O O . GLU A 1 114 ? -4.996 20.526 -17.380 1.00 56.16 114 GLU A O 1
ATOM 944 N N . ARG A 1 115 ? -5.343 21.678 -15.489 1.00 52.20 115 ARG A N 1
ATOM 945 C CA . ARG A 1 115 ? -6.776 21.820 -15.733 1.00 52.92 115 ARG A CA 1
ATOM 946 C C . ARG A 1 115 ? -7.064 22.466 -17.072 1.00 53.09 115 ARG A C 1
ATOM 947 O O . ARG A 1 115 ? -7.946 22.014 -17.798 1.00 52.59 115 ARG A O 1
ATOM 955 N N . ILE A 1 116 ? -6.335 23.535 -17.382 1.00 48.58 116 ILE A N 1
ATOM 956 C CA . ILE A 1 116 ? -6.531 24.257 -18.632 1.00 49.60 116 ILE A CA 1
ATOM 957 C C . ILE A 1 116 ? -6.067 23.405 -19.808 1.00 51.99 116 ILE A C 1
ATOM 958 O O . ILE A 1 116 ? -6.806 23.207 -20.765 1.00 52.19 116 ILE A O 1
ATOM 963 N N . ARG A 1 117 ? -4.842 22.904 -19.727 1.00 55.62 117 ARG A N 1
ATOM 964 C CA . ARG A 1 117 ? -4.287 22.073 -20.780 1.00 61.14 117 ARG A CA 1
ATOM 965 C C . ARG A 1 117 ? -5.238 20.936 -21.117 1.00 62.39 117 ARG A C 1
ATOM 966 O O . ARG A 1 117 ? -5.367 20.540 -22.273 1.00 63.02 117 ARG A O 1
ATOM 974 N N . TYR A 1 118 ? -5.927 20.440 -20.098 1.00 61.16 118 TYR A N 1
ATOM 975 C CA . TYR A 1 118 ? -6.823 19.307 -20.253 1.00 62.26 118 TYR A CA 1
ATOM 976 C C . TYR A 1 118 ? -8.303 19.638 -20.532 1.00 60.70 118 TYR A C 1
ATOM 977 O O . TYR A 1 118 ? -9.155 18.747 -20.563 1.00 62.58 118 TYR A O 1
ATOM 986 N N . SER A 1 119 ? -8.611 20.909 -20.761 1.00 59.25 119 SER A N 1
ATOM 987 C CA . SER A 1 119 ? -9.996 21.321 -21.013 1.00 56.68 119 SER A CA 1
ATOM 988 C C . SER A 1 119 ? -10.310 21.590 -22.487 1.00 56.37 119 SER A C 1
ATOM 989 O O . SER A 1 119 ? -9.402 21.737 -23.308 1.00 55.86 119 SER A O 1
ATOM 992 N N . ASN A 1 120 ? -11.600 21.649 -22.813 1.00 56.43 120 ASN A N 1
ATOM 993 C CA . ASN A 1 120 ? -12.046 21.926 -24.183 1.00 61.91 120 ASN A CA 1
ATOM 994 C C . ASN A 1 120 ? -13.232 22.878 -24.180 1.00 63.18 120 ASN A C 1
ATOM 995 O O . ASN A 1 120 ? -13.815 23.153 -25.231 1.00 67.01 120 ASN A O 1
ATOM 1000 N N . ASP A 1 121 ? -13.586 23.370 -22.997 1.00 61.30 121 ASP A N 1
ATOM 1001 C CA . ASP A 1 121 ? -14.702 24.292 -22.842 1.00 61.24 121 ASP A CA 1
ATOM 1002 C C . ASP A 1 121 ? -14.154 25.710 -22.679 1.00 62.51 121 ASP A C 1
ATOM 1003 O O . ASP A 1 121 ? -13.738 26.101 -21.588 1.00 64.83 121 ASP A O 1
ATOM 1008 N N . PRO A 1 122 ? -14.147 26.501 -23.765 1.00 62.35 122 PRO A N 1
ATOM 1009 C CA . PRO A 1 122 ? -13.648 27.879 -23.739 1.00 58.25 122 PRO A CA 1
ATOM 1010 C C . PRO A 1 122 ? -14.077 28.612 -22.481 1.00 53.49 122 PRO A C 1
ATOM 1011 O O . PRO A 1 122 ? -13.290 29.331 -21.882 1.00 53.04 122 PRO A O 1
ATOM 1015 N N . ASN A 1 123 ? -15.331 28.429 -22.089 1.00 51.63 123 ASN A N 1
ATOM 1016 C CA . ASN A 1 123 ? -15.862 29.060 -20.881 1.00 57.10 123 ASN A CA 1
ATOM 1017 C C . ASN A 1 123 ? -14.987 28.708 -19.684 1.00 58.41 123 ASN A C 1
ATOM 1018 O O . ASN A 1 123 ? -14.579 29.576 -18.910 1.00 59.15 123 ASN A O 1
ATOM 1023 N N . GLU A 1 124 ? -14.721 27.414 -19.544 1.00 55.61 124 GLU A N 1
ATOM 1024 C CA . GLU A 1 124 ? -13.918 26.888 -18.454 1.00 56.25 124 GLU A CA 1
ATOM 1025 C C . GLU A 1 124 ? -12.469 27.323 -18.557 1.00 53.10 124 GLU A C 1
ATOM 1026 O O . GLU A 1 124 ? -11.872 27.739 -17.572 1.00 53.99 124 GLU A O 1
ATOM 1032 N N . ILE A 1 125 ? -11.901 27.211 -19.749 1.00 49.46 125 ILE A N 1
ATOM 1033 C CA . ILE A 1 125 ? -10.522 27.616 -19.957 1.00 47.82 125 ILE A CA 1
ATOM 1034 C C . ILE A 1 125 ? -10.327 29.028 -19.420 1.00 48.59 125 ILE A C 1
ATOM 1035 O O . ILE A 1 125 ? -9.388 29.304 -18.675 1.00 46.42 125 ILE A O 1
ATOM 1040 N N . ALA A 1 126 ? -11.238 29.915 -19.787 1.00 44.57 126 ALA A N 1
ATOM 1041 C CA . ALA A 1 126 ? -11.169 31.292 -19.346 1.00 45.49 126 ALA A CA 1
ATOM 1042 C C . ALA A 1 126 ? -11.320 31.389 -17.836 1.00 44.54 126 ALA A C 1
ATOM 1043 O O . ALA A 1 126 ? -10.489 32.002 -17.163 1.00 45.08 126 ALA A O 1
ATOM 1045 N N . GLU A 1 127 ? -12.382 30.785 -17.310 1.00 41.90 127 GLU A N 1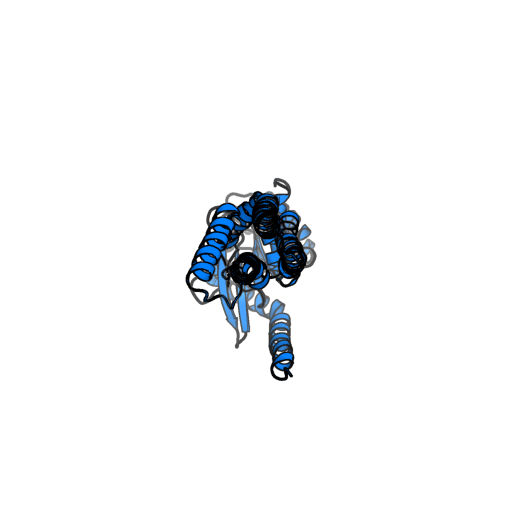
ATOM 1046 C CA . GLU A 1 127 ? -12.657 30.816 -15.876 1.00 43.79 127 GLU A CA 1
ATOM 1047 C C . GLU A 1 127 ? -11.488 30.319 -15.037 1.00 39.15 127 GLU A C 1
ATOM 1048 O O . GLU A 1 127 ? -11.235 30.835 -13.943 1.00 40.23 127 GLU A O 1
ATOM 1054 N N . LEU A 1 128 ? -10.773 29.326 -15.550 1.00 37.55 128 LEU A N 1
ATOM 1055 C CA . LEU A 1 128 ? -9.630 28.783 -14.843 1.00 37.34 128 LEU A CA 1
ATOM 1056 C C . LEU A 1 128 ? -8.477 29.795 -14.756 1.00 39.84 128 LEU A C 1
ATOM 1057 O O . LEU A 1 128 ? -7.853 29.918 -13.704 1.00 41.60 128 LEU A O 1
ATOM 1062 N N . ARG A 1 129 ? -8.182 30.523 -15.832 1.00 37.38 129 ARG A N 1
ATOM 1063 C CA . ARG A 1 129 ? -7.109 31.521 -15.747 1.00 36.66 129 ARG A CA 1
ATOM 1064 C C . ARG A 1 129 ? -7.545 32.583 -14.732 1.00 35.04 129 ARG A C 1
ATOM 1065 O O . ARG A 1 129 ? -6.757 33.045 -13.901 1.00 30.32 129 ARG A O 1
ATOM 1073 N N . ARG A 1 130 ? -8.807 32.986 -14.840 1.00 32.85 130 ARG A N 1
ATOM 1074 C CA . ARG A 1 130 ? -9.354 33.996 -13.964 1.00 36.68 130 ARG A CA 1
ATOM 1075 C C . ARG A 1 130 ? -9.233 33.560 -12.501 1.00 40.87 130 ARG A C 1
ATOM 1076 O O . ARG A 1 130 ? -8.892 34.365 -11.633 1.00 43.84 130 ARG A O 1
ATOM 1084 N N . GLN A 1 131 ? -9.481 32.282 -12.232 1.00 41.38 131 GLN A N 1
ATOM 1085 C CA . GLN A 1 131 ? -9.379 31.784 -10.866 1.00 40.85 131 GLN A CA 1
ATOM 1086 C C . GLN A 1 131 ? -7.950 31.836 -10.361 1.00 37.32 131 GLN A C 1
ATOM 1087 O O . GLN A 1 131 ? -7.708 32.221 -9.223 1.00 34.09 131 GLN A O 1
ATOM 1093 N N . PHE A 1 132 ? -7.012 31.427 -11.209 1.00 31.62 132 PHE A N 1
ATOM 1094 C CA . PHE A 1 132 ? -5.601 31.419 -10.842 1.00 34.11 132 PHE A CA 1
ATOM 1095 C C . PHE A 1 132 ? -5.170 32.846 -10.475 1.00 35.27 132 PHE A C 1
ATOM 1096 O O . PHE A 1 132 ? -4.601 33.071 -9.405 1.00 30.98 132 PHE A O 1
ATOM 1104 N N . TYR A 1 133 ? -5.456 33.807 -11.355 1.00 35.27 133 TYR A N 1
ATOM 1105 C CA . TYR A 1 133 ? -5.127 35.200 -11.086 1.00 33.50 133 TYR A CA 1
ATOM 1106 C C . TYR A 1 133 ? -5.699 35.560 -9.710 1.00 33.35 133 TYR A C 1
ATOM 1107 O O . TYR A 1 133 ? -4.995 36.086 -8.850 1.00 29.81 133 TYR A O 1
ATOM 1116 N N . GLY A 1 134 ? -6.977 35.251 -9.511 1.00 34.72 134 GLY A N 1
ATOM 1117 C CA . GLY A 1 134 ? -7.625 35.542 -8.247 1.00 30.94 134 GLY A CA 1
ATOM 1118 C C . GLY A 1 134 ? -6.862 34.979 -7.061 1.00 32.16 134 GLY A C 1
ATOM 1119 O O . GLY A 1 134 ? -6.638 35.675 -6.068 1.00 31.41 134 GLY A O 1
ATOM 1120 N N . ARG A 1 135 ? -6.445 33.722 -7.166 1.00 30.14 135 ARG A N 1
ATOM 1121 C CA . ARG A 1 135 ? -5.710 33.081 -6.083 1.00 37.33 135 ARG A CA 1
ATOM 1122 C C . ARG A 1 135 ? -4.296 33.615 -5.893 1.00 37.79 135 ARG A C 1
ATOM 1123 O O . ARG A 1 135 ? -3.812 33.671 -4.765 1.00 38.49 135 ARG A O 1
ATOM 1131 N N . VAL A 1 136 ? -3.626 34.000 -6.978 1.00 33.58 136 VAL A N 1
ATOM 1132 C CA . VAL A 1 136 ? -2.281 34.526 -6.839 1.00 33.73 136 VAL A CA 1
ATOM 1133 C C . VAL A 1 136 ? -2.359 35.852 -6.108 1.00 32.70 136 VAL A C 1
ATOM 1134 O O . VAL A 1 136 ? -1.602 36.096 -5.168 1.00 28.53 136 VAL A O 1
ATOM 1138 N N . ALA A 1 137 ? -3.272 36.713 -6.545 1.00 31.32 137 ALA A N 1
ATOM 1139 C CA . ALA A 1 137 ? -3.443 38.008 -5.903 1.00 36.75 137 ALA A CA 1
ATOM 1140 C C . ALA A 1 137 ? -3.733 37.830 -4.407 1.00 34.80 137 ALA A C 1
ATOM 1141 O O . ALA A 1 137 ? -3.224 38.568 -3.566 1.00 38.44 137 ALA A O 1
ATOM 1143 N N . SER A 1 138 ? -4.547 36.838 -4.082 1.00 39.14 138 SER A N 1
ATOM 1144 C CA . SER A 1 138 ? -4.908 36.556 -2.703 1.00 38.96 138 SER A CA 1
ATOM 1145 C C . SER A 1 138 ? -3.720 36.050 -1.865 1.00 37.63 138 SER A C 1
ATOM 1146 O O . SER A 1 138 ? -3.531 36.476 -0.724 1.00 31.13 138 SER A O 1
ATOM 1149 N N . VAL A 1 139 ? -2.935 35.131 -2.420 1.00 34.52 139 VAL A N 1
ATOM 1150 C CA . VAL A 1 139 ? -1.773 34.621 -1.700 1.00 30.53 139 VAL A CA 1
ATOM 1151 C C . VAL A 1 139 ? -0.846 35.792 -1.393 1.00 31.68 139 VAL A C 1
ATOM 1152 O O . VAL A 1 139 ? -0.362 35.925 -0.274 1.00 35.44 139 VAL A O 1
ATOM 1156 N N . LEU A 1 140 ? -0.631 36.670 -2.369 1.00 32.67 140 LEU A N 1
ATOM 1157 C CA . LEU A 1 140 ? 0.256 37.818 -2.156 1.00 34.88 140 LEU A CA 1
ATOM 1158 C C . LEU A 1 140 ? -0.310 38.801 -1.142 1.00 40.14 140 LEU A C 1
ATOM 1159 O O . LEU A 1 140 ? 0.445 39.436 -0.394 1.00 36.21 140 LEU A O 1
ATOM 1164 N N . ARG A 1 141 ? -1.633 38.953 -1.123 1.00 40.65 141 ARG A N 1
ATOM 1165 C CA . ARG A 1 141 ? -2.219 39.853 -0.144 1.00 37.49 141 ARG A CA 1
ATOM 1166 C C . ARG A 1 141 ? -2.125 39.229 1.235 1.00 35.04 141 ARG A C 1
ATOM 1167 O O . ARG A 1 141 ? -2.051 39.941 2.223 1.00 29.90 141 ARG A O 1
ATOM 1175 N N . ASP A 1 142 ? -2.075 37.904 1.305 1.00 32.09 142 ASP A N 1
ATOM 1176 C CA . ASP A 1 142 ? -1.937 37.257 2.604 1.00 37.74 142 ASP A CA 1
ATOM 1177 C C . ASP A 1 142 ? -0.597 37.668 3.244 1.00 42.45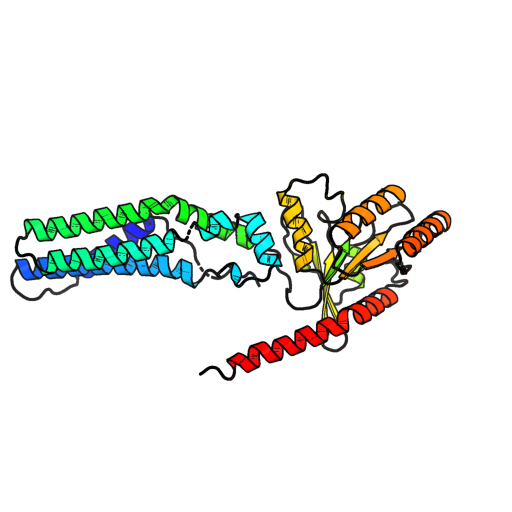 142 ASP A C 1
ATOM 1178 O O . ASP A 1 142 ? -0.500 37.774 4.467 1.00 44.32 142 ASP A O 1
ATOM 1183 N N . ILE A 1 143 ? 0.434 37.887 2.421 1.00 37.27 143 ILE A N 1
ATOM 1184 C CA . ILE A 1 143 ? 1.744 38.266 2.957 1.00 37.92 143 ILE A CA 1
ATOM 1185 C C . ILE A 1 143 ? 2.140 39.731 2.770 1.00 38.18 143 ILE A C 1
ATOM 1186 O O . ILE A 1 143 ? 3.280 40.091 3.063 1.00 37.19 143 ILE A O 1
ATOM 1191 N N . ASP A 1 144 ? 1.213 40.569 2.305 1.00 32.41 144 ASP A N 1
ATOM 1192 C CA . ASP A 1 144 ? 1.504 41.991 2.064 1.00 32.38 144 ASP A CA 1
ATOM 1193 C C . ASP A 1 144 ? 2.087 42.697 3.306 1.00 38.45 144 ASP A C 1
ATOM 1194 O O . ASP A 1 144 ? 3.071 43.449 3.197 1.00 29.75 144 ASP A O 1
ATOM 1199 N N . ASP A 1 145 ? 1.472 42.481 4.468 1.00 28.01 145 ASP A N 1
ATOM 1200 C CA . ASP A 1 145 ? 1.984 43.101 5.692 1.00 36.07 145 ASP A CA 1
ATOM 1201 C C . ASP A 1 145 ? 3.427 42.637 5.926 1.00 35.44 145 ASP A C 1
ATOM 1202 O O . ASP A 1 145 ? 4.290 43.430 6.301 1.00 32.64 145 ASP A O 1
ATOM 1207 N N . ARG A 1 146 ? 3.683 41.350 5.722 1.00 30.99 146 ARG A N 1
ATOM 1208 C CA . ARG A 1 146 ? 5.042 40.835 5.889 1.00 36.64 146 ARG A CA 1
ATOM 1209 C C . ARG A 1 146 ? 6.004 41.501 4.888 1.00 31.59 146 ARG A C 1
ATOM 1210 O O . ARG A 1 146 ? 7.126 41.836 5.233 1.00 35.36 146 ARG A O 1
ATOM 1218 N N . LEU A 1 147 ? 5.568 41.701 3.654 1.00 31.17 147 LEU A N 1
ATOM 1219 C CA . LEU A 1 147 ? 6.441 42.330 2.672 1.00 34.32 147 LEU A CA 1
ATOM 1220 C C . LEU A 1 147 ? 6.712 43.772 3.080 1.00 37.21 147 LEU A C 1
ATOM 1221 O O . LEU A 1 147 ? 7.840 44.258 3.009 1.00 38.91 147 LEU A O 1
ATOM 1226 N N . ARG A 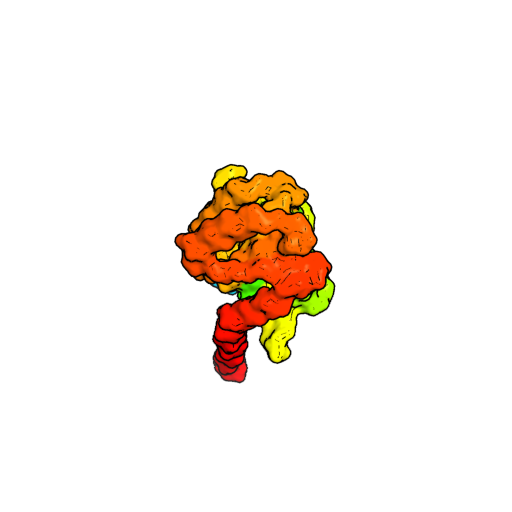1 148 ? 5.666 44.455 3.515 1.00 36.16 148 ARG A N 1
ATOM 1227 C CA . ARG A 1 148 ? 5.806 45.833 3.925 1.00 31.57 148 ARG A CA 1
ATOM 1228 C C . ARG A 1 148 ? 6.762 45.925 5.112 1.00 30.35 148 ARG A C 1
ATOM 1229 O O . ARG A 1 148 ? 7.621 46.795 5.151 1.00 34.07 148 ARG A O 1
ATOM 1237 N N . TYR A 1 149 ? 6.624 45.011 6.063 1.00 31.83 149 TYR A N 1
ATOM 1238 C CA . TYR A 1 149 ? 7.522 44.992 7.209 1.00 34.80 149 TYR A CA 1
ATOM 1239 C C . TYR A 1 149 ? 8.969 44.729 6.753 1.00 35.86 149 TYR A C 1
ATOM 1240 O O . TYR A 1 149 ? 9.890 45.384 7.227 1.00 39.83 149 TYR A O 1
ATOM 1249 N N . LEU A 1 150 ? 9.173 43.778 5.848 1.00 37.27 150 LEU A N 1
ATOM 1250 C CA . LEU A 1 150 ? 10.532 43.478 5.389 1.00 38.97 150 LEU A CA 1
ATOM 1251 C C . LEU A 1 150 ? 11.186 44.689 4.734 1.00 38.43 150 LEU A C 1
ATOM 1252 O O . LEU A 1 150 ? 12.398 44.872 4.810 1.00 42.44 150 LEU A O 1
ATOM 1257 N N . ASN A 1 151 ? 10.381 45.537 4.116 1.00 40.48 151 ASN A N 1
ATOM 1258 C CA . ASN A 1 151 ? 10.945 46.695 3.464 1.00 39.63 151 ASN A CA 1
ATOM 1259 C C . ASN A 1 151 ? 11.389 47.744 4.472 1.00 43.01 151 ASN A C 1
ATOM 1260 O O . ASN A 1 151 ? 12.364 48.468 4.230 1.00 41.54 151 ASN A O 1
ATOM 1265 N N . LYS A 1 152 ? 10.679 47.815 5.601 1.00 37.44 152 LYS A N 1
ATOM 1266 C CA . LYS A 1 152 ? 10.995 48.751 6.682 1.00 40.20 152 LYS A CA 1
ATOM 1267 C C . LYS A 1 152 ? 12.171 48.209 7.509 1.00 38.78 152 LYS A C 1
ATOM 1268 O O . LYS A 1 152 ? 13.021 48.963 7.975 1.00 38.04 152 LYS A O 1
ATOM 1274 N N . ALA A 1 153 ? 12.208 46.903 7.715 1.00 35.93 153 ALA A N 1
ATOM 1275 C CA . ALA A 1 153 ? 13.308 46.322 8.474 1.00 40.79 153 ALA A CA 1
ATOM 1276 C C . ALA A 1 153 ? 14.587 46.551 7.657 1.00 42.54 153 ALA A C 1
ATOM 1277 O O . ALA A 1 153 ? 15.667 46.735 8.213 1.00 40.97 153 ALA A O 1
ATOM 1279 N N . ARG A 1 154 ? 14.431 46.559 6.334 1.00 43.80 154 ARG A N 1
ATOM 1280 C CA . ARG A 1 154 ? 15.545 46.752 5.413 1.00 43.51 154 ARG A CA 1
ATOM 1281 C C . ARG A 1 154 ? 16.185 48.120 5.594 1.00 48.31 154 ARG A C 1
ATOM 1282 O O . ARG A 1 154 ? 17.405 48.254 5.618 1.00 46.90 154 ARG A O 1
ATOM 1290 N N . GLU A 1 155 ? 15.344 49.137 5.720 1.00 49.42 155 GLU A N 1
ATOM 1291 C CA . GLU A 1 155 ? 15.819 50.495 5.888 1.00 49.23 155 GLU A CA 1
ATOM 1292 C C . GLU A 1 155 ? 16.469 50.668 7.253 1.00 44.55 155 GLU A C 1
ATOM 1293 O O . GLU A 1 155 ? 17.512 51.294 7.368 1.00 44.26 155 GLU A O 1
ATOM 1299 N N . VAL A 1 156 ? 15.855 50.100 8.282 1.00 42.91 156 VAL A N 1
ATOM 1300 C CA . VAL A 1 156 ? 16.377 50.204 9.644 1.00 43.24 156 VAL A CA 1
ATOM 1301 C C . VAL A 1 156 ? 17.722 49.512 9.809 1.00 45.15 156 VAL A C 1
ATOM 1302 O O . VAL A 1 156 ? 18.585 49.988 10.548 1.00 45.62 156 VAL A O 1
ATOM 1306 N N . LEU A 1 157 ? 17.896 48.390 9.121 1.00 40.82 157 LEU A N 1
ATOM 1307 C CA . LEU A 1 157 ? 19.122 47.618 9.246 1.00 40.17 157 LEU A CA 1
ATOM 1308 C C . LEU A 1 157 ? 20.360 48.297 8.680 1.00 43.42 157 LEU A C 1
ATOM 1309 O O . LEU A 1 157 ? 21.486 47.867 8.944 1.00 42.33 157 LEU A O 1
ATOM 1314 N N . LYS A 1 158 ? 20.146 49.367 7.923 1.00 39.62 158 LYS A N 1
ATOM 1315 C CA . LYS A 1 158 ? 21.243 50.119 7.345 1.00 47.18 158 LYS A CA 1
ATOM 1316 C C . LYS A 1 158 ? 22.053 50.768 8.468 1.00 52.04 158 LYS A C 1
ATOM 1317 O O . LYS A 1 158 ? 23.221 51.099 8.279 1.00 52.87 158 LYS A O 1
ATOM 1323 N N . ASP A 1 159 ? 21.434 50.938 9.634 1.00 51.83 159 ASP A N 1
ATOM 1324 C CA . ASP A 1 159 ? 22.118 51.543 10.771 1.00 55.24 159 ASP A CA 1
ATOM 1325 C C . ASP A 1 159 ? 22.906 50.562 11.632 1.00 52.66 159 ASP A C 1
ATOM 1326 O O . ASP A 1 159 ? 23.247 50.877 12.770 1.00 54.57 159 ASP A O 1
ATOM 1331 N N . LEU A 1 160 ? 23.189 49.370 11.124 1.00 47.56 160 LEU A N 1
ATOM 1332 C CA . LEU A 1 160 ? 23.968 48.443 11.934 1.00 42.02 160 LEU A CA 1
ATOM 1333 C C . LEU A 1 160 ? 25.351 49.032 12.112 1.00 39.16 160 LEU A C 1
ATOM 1334 O O . LEU A 1 160 ? 25.892 49.650 11.209 1.00 41.55 160 LEU A O 1
ATOM 1339 N N . PRO A 1 161 ? 25.942 48.850 13.290 1.00 39.55 161 PRO A N 1
ATOM 1340 C CA . PRO A 1 161 ? 27.283 49.377 13.549 1.00 38.34 161 PRO A CA 1
ATOM 1341 C C . PRO A 1 161 ? 28.262 48.824 12.519 1.00 40.25 161 PRO A C 1
ATOM 1342 O O . PRO A 1 161 ? 28.388 47.609 12.386 1.00 42.17 161 PRO A O 1
ATOM 1346 N N . VAL A 1 162 ? 28.942 49.705 11.793 1.00 42.97 162 VAL A N 1
ATOM 1347 C CA . VAL A 1 162 ? 29.942 49.285 10.802 1.00 47.26 162 VAL A CA 1
ATOM 1348 C C . VAL A 1 162 ? 31.287 49.078 11.524 1.00 47.42 162 VAL A C 1
ATOM 1349 O O . VAL A 1 162 ? 32.036 50.032 11.738 1.00 48.53 162 VAL A O 1
ATOM 1353 N N . VAL A 1 163 ? 31.582 47.838 11.912 1.00 44.44 163 VAL A N 1
ATOM 1354 C CA . VAL A 1 163 ? 32.830 47.525 12.613 1.00 41.18 163 VA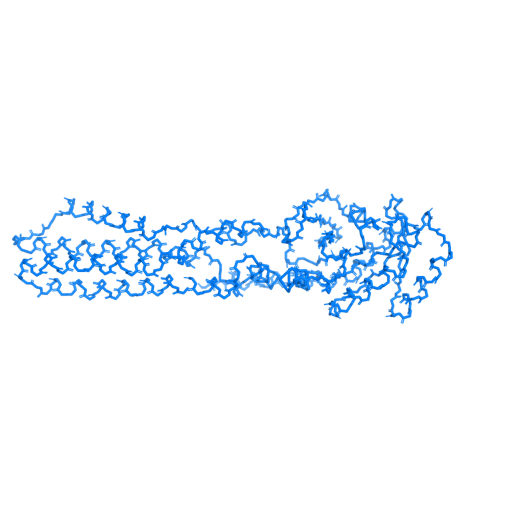L A CA 1
ATOM 1355 C C . VAL A 1 163 ? 33.406 46.182 12.185 1.00 41.88 163 VAL A C 1
ATOM 1356 O O . VAL A 1 163 ? 32.706 45.344 11.612 1.00 41.84 163 VAL A O 1
ATOM 1360 N N . ASP A 1 164 ? 34.688 45.983 12.470 1.00 38.66 164 ASP A N 1
ATOM 1361 C CA . ASP A 1 164 ? 35.363 44.747 12.105 1.00 38.35 164 ASP A CA 1
ATOM 1362 C C . ASP A 1 164 ? 34.968 43.666 13.083 1.00 39.48 164 ASP A C 1
ATOM 1363 O O . ASP A 1 164 ? 35.108 43.831 14.295 1.00 39.41 164 ASP A O 1
ATOM 1368 N N . LEU A 1 165 ? 34.494 42.545 12.560 1.00 40.96 165 LEU A N 1
ATOM 1369 C CA . LEU A 1 165 ? 34.070 41.466 13.426 1.00 43.65 165 LEU A CA 1
ATOM 1370 C C . LEU A 1 165 ? 35.017 40.282 13.548 1.00 47.25 165 LEU A C 1
ATOM 1371 O O . LEU A 1 165 ? 34.700 39.317 14.237 1.00 47.37 165 LEU A O 1
ATOM 1376 N N . GLU A 1 166 ? 36.175 40.346 12.900 1.00 46.45 166 GLU A N 1
ATOM 1377 C CA . GLU A 1 166 ? 37.123 39.242 13.001 1.00 49.78 166 GLU A CA 1
ATOM 1378 C C . GLU A 1 166 ? 38.278 39.547 13.933 1.00 45.10 166 GLU A C 1
ATOM 1379 O O . GLU A 1 166 ? 38.593 38.761 14.818 1.00 52.21 166 GLU A O 1
ATOM 1385 N N . ILE A 1 167 ? 38.922 40.685 13.724 1.00 39.54 167 ILE A N 1
ATOM 1386 C CA . ILE A 1 167 ? 40.081 41.032 14.533 1.00 40.95 167 ILE A CA 1
ATOM 1387 C C . ILE A 1 167 ? 39.787 41.326 16.006 1.00 40.08 167 ILE A C 1
ATOM 1388 O O . ILE A 1 167 ? 38.693 41.784 16.367 1.00 37.71 167 ILE A O 1
ATOM 1393 N N . PRO A 1 168 ? 40.777 41.085 16.879 1.00 37.49 168 PRO A N 1
ATOM 1394 C CA . PRO A 1 168 ? 40.575 41.334 18.315 1.00 33.65 168 PRO A CA 1
ATOM 1395 C C . PRO A 1 168 ? 40.112 42.768 18.557 1.00 27.85 168 PRO A C 1
ATOM 1396 O O . PRO A 1 168 ? 40.632 43.714 17.963 1.00 29.97 168 PRO A O 1
ATOM 1400 N N . THR A 1 169 ? 39.122 42.931 19.418 1.00 30.02 169 THR A N 1
ATOM 1401 C CA . THR A 1 169 ? 38.625 44.273 19.717 1.00 35.70 169 THR A CA 1
ATOM 1402 C C . THR A 1 169 ? 38.740 44.613 21.194 1.00 32.11 169 THR A C 1
ATOM 1403 O O . THR A 1 169 ? 38.486 43.773 22.061 1.00 26.43 169 THR A O 1
ATOM 1407 N N . VAL A 1 170 ? 39.149 45.848 21.459 1.00 33.85 170 VAL A N 1
ATOM 1408 C CA . VAL A 1 170 ? 39.248 46.359 22.814 1.00 33.82 170 VAL A CA 1
ATOM 1409 C C . VAL A 1 170 ? 38.052 47.296 22.999 1.00 36.07 170 VAL A C 1
ATOM 1410 O O . VAL A 1 170 ? 37.791 48.165 22.156 1.00 33.29 170 VAL A O 1
ATOM 1414 N N . VAL A 1 171 ? 37.329 47.106 24.098 1.00 37.41 171 VAL A N 1
ATOM 1415 C CA . VAL A 1 171 ? 36.156 47.915 24.428 1.00 31.18 171 VAL A CA 1
ATOM 1416 C C . VAL A 1 171 ? 36.488 48.779 25.648 1.00 33.71 171 VAL A C 1
ATOM 1417 O O . VAL A 1 171 ? 36.772 48.2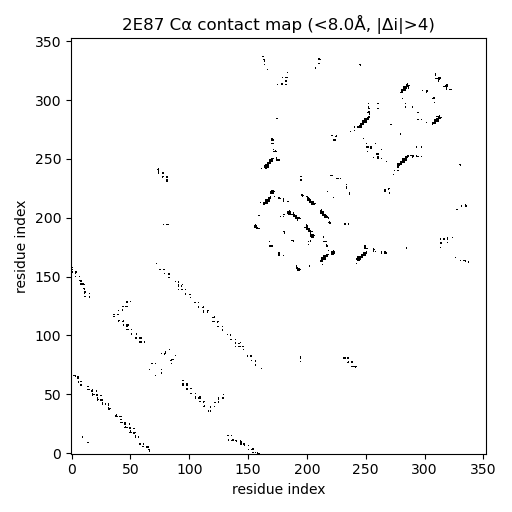55 26.723 1.00 35.46 171 VAL A O 1
ATOM 1421 N N . ILE A 1 172 ? 36.456 50.100 25.465 1.00 31.74 172 ILE A N 1
ATOM 1422 C CA . ILE A 1 172 ? 36.759 51.053 26.527 1.00 31.33 172 ILE A CA 1
ATOM 1423 C C . ILE A 1 172 ? 35.491 51.526 27.259 1.00 32.24 172 ILE A C 1
ATOM 1424 O O . ILE A 1 172 ? 34.590 52.094 26.645 1.00 29.22 172 ILE A O 1
ATOM 1429 N N . ALA A 1 173 ? 35.446 51.282 28.573 1.00 29.57 173 ALA A N 1
ATOM 1430 C CA . ALA A 1 173 ? 34.294 51.644 29.413 1.00 31.10 173 ALA A CA 1
ATOM 1431 C C . ALA A 1 173 ? 34.625 52.670 30.518 1.00 33.63 173 ALA A C 1
ATOM 1432 O O . ALA A 1 173 ? 35.791 53.000 30.764 1.00 31.99 173 ALA A O 1
ATOM 1434 N N . GLY A 1 174 ? 33.584 53.168 31.175 1.00 28.83 174 GLY A N 1
ATOM 1435 C CA . GLY A 1 174 ? 33.770 54.129 32.241 1.00 23.02 174 GLY A CA 1
ATOM 1436 C C . GLY A 1 174 ? 32.766 55.253 32.107 1.00 32.77 174 GLY A C 1
ATOM 1437 O O . GLY A 1 174 ? 32.183 55.436 31.037 1.00 30.55 174 GLY A O 1
ATOM 1438 N N . HIS A 1 175 ? 32.574 56.009 33.190 1.00 34.26 175 HIS A N 1
ATOM 1439 C CA . HIS A 1 175 ? 31.638 57.127 33.209 1.00 34.61 175 HIS A CA 1
ATOM 1440 C C . HIS A 1 175 ? 31.953 58.174 32.151 1.00 36.03 175 HIS A C 1
ATOM 1441 O O . HIS A 1 175 ? 33.017 58.167 31.524 1.00 38.10 175 HIS A O 1
ATOM 1448 N N . PRO A 1 176 ? 31.026 59.111 31.951 1.00 34.08 176 PRO A N 1
ATOM 1449 C CA . PRO A 1 176 ? 31.264 60.148 30.955 1.00 36.15 176 PRO A CA 1
ATOM 1450 C C . PRO A 1 176 ? 32.392 61.036 31.435 1.00 39.97 176 PRO A C 1
ATOM 1451 O O . PRO A 1 176 ? 32.551 61.253 32.639 1.00 45.05 176 PRO A O 1
ATOM 1455 N N . ASN A 1 177 ? 33.181 61.528 30.490 1.00 41.35 177 ASN A N 1
ATOM 1456 C CA . ASN A 1 177 ? 34.291 62.422 30.769 1.00 35.26 177 ASN A CA 1
ATOM 1457 C C . ASN A 1 177 ? 35.467 61.816 31.510 1.00 38.05 177 ASN A C 1
ATOM 1458 O O . ASN A 1 177 ? 36.272 62.565 32.070 1.00 39.18 177 ASN A O 1
ATOM 1463 N N . VAL A 1 178 ? 35.596 60.493 31.548 1.00 33.23 178 VAL A N 1
ATOM 1464 C CA . VAL A 1 178 ? 36.750 59.942 32.254 1.00 33.32 178 VAL A CA 1
ATOM 1465 C C . VAL A 1 178 ? 37.969 59.814 31.340 1.00 32.20 178 VAL A C 1
ATOM 1466 O O . VAL A 1 178 ? 39.057 59.517 31.804 1.00 34.81 178 VAL A O 1
ATOM 1470 N N . GLY A 1 179 ? 37.777 60.029 30.044 1.00 31.79 179 GLY A N 1
ATOM 1471 C CA . GLY A 1 179 ? 38.882 59.941 29.103 1.00 33.33 179 GLY A CA 1
ATOM 1472 C C . GLY A 1 179 ? 38.841 58.796 28.104 1.00 35.86 179 GLY A C 1
ATOM 1473 O O . GLY A 1 179 ? 39.852 58.484 27.472 1.00 41.37 179 GLY A O 1
ATOM 1474 N N . LYS A 1 180 ? 37.682 58.173 27.950 1.00 36.99 180 LYS A N 1
ATOM 1475 C CA . LYS A 1 180 ? 37.535 57.062 27.027 1.00 37.66 180 LYS A CA 1
ATOM 1476 C C . LYS A 1 180 ? 37.997 57.387 25.605 1.00 34.90 180 LYS A C 1
ATOM 1477 O O . LYS A 1 180 ? 38.874 56.707 25.069 1.00 36.68 180 LYS A O 1
ATOM 1483 N N . SER A 1 181 ? 37.419 58.417 24.992 1.00 32.94 181 SER A N 1
ATOM 1484 C CA . SER A 1 181 ? 37.796 58.777 23.625 1.00 36.81 181 SER A CA 1
ATOM 1485 C C . SER A 1 181 ? 39.223 59.325 23.536 1.00 39.80 181 SER A C 1
ATOM 1486 O O . SER A 1 181 ? 39.913 59.120 22.537 1.00 40.90 181 SER A O 1
ATOM 1489 N N . THR A 1 182 ? 39.661 60.020 24.582 1.00 37.72 182 THR A N 1
ATOM 1490 C CA . THR A 1 182 ? 41.005 60.562 24.602 1.00 35.90 182 THR A CA 1
ATOM 1491 C C . THR A 1 182 ? 41.956 59.389 24.527 1.00 35.09 182 THR A C 1
ATOM 1492 O O . THR A 1 182 ? 42.952 59.442 23.812 1.00 43.00 182 THR A O 1
ATOM 1496 N N . LEU A 1 183 ? 41.641 58.326 25.260 1.00 29.24 183 LEU A N 1
ATOM 1497 C CA . LEU A 1 183 ? 42.481 57.134 25.263 1.00 31.46 183 LEU A CA 1
ATOM 1498 C C . LEU A 1 183 ? 42.409 56.392 23.929 1.00 33.78 183 LEU A C 1
ATOM 1499 O O . LEU A 1 183 ? 43.415 55.894 23.428 1.00 41.44 183 LEU A O 1
ATOM 1504 N N . LEU A 1 184 ? 41.220 56.307 23.352 1.00 29.98 184 LEU A N 1
ATOM 1505 C CA . LEU A 1 184 ? 41.080 55.616 22.082 1.00 33.28 184 LEU A CA 1
ATOM 1506 C C . LEU A 1 184 ? 41.915 56.325 21.006 1.00 33.01 184 LEU A C 1
ATOM 1507 O O . LEU A 1 184 ? 42.564 55.677 20.195 1.00 30.56 184 LEU A O 1
ATOM 1512 N N . LYS A 1 185 ? 41.893 57.654 21.007 1.00 31.45 185 LYS A N 1
ATOM 1513 C CA . LYS A 1 185 ? 42.637 58.416 20.015 1.00 38.08 185 LYS A CA 1
ATOM 1514 C C . LYS A 1 185 ? 44.144 58.350 20.224 1.00 40.21 185 LYS A C 1
ATOM 1515 O O . LYS A 1 185 ? 44.899 58.431 19.269 1.00 40.27 185 LYS A O 1
ATOM 1521 N N . ALA A 1 186 ? 44.576 58.190 21.467 1.00 42.88 186 ALA A N 1
ATOM 1522 C CA . ALA A 1 186 ? 45.997 58.103 21.774 1.00 45.01 186 ALA A CA 1
ATOM 1523 C C . ALA A 1 186 ? 46.478 56.705 21.405 1.00 48.20 186 ALA A C 1
ATOM 1524 O O . ALA A 1 186 ? 47.649 56.481 21.089 1.00 50.11 186 ALA A O 1
ATOM 1526 N N . LEU A 1 187 ? 45.543 55.768 21.440 1.00 47.37 187 LEU A N 1
ATOM 1527 C CA . LEU A 1 187 ? 45.825 54.372 21.158 1.00 45.55 187 LEU A CA 1
ATOM 1528 C C . LEU A 1 187 ? 45.814 54.050 19.663 1.00 45.16 187 LEU A C 1
ATOM 1529 O O . LEU A 1 187 ? 46.592 53.221 19.194 1.00 43.47 187 LEU A O 1
ATOM 1534 N N . THR A 1 188 ? 44.954 54.714 18.900 1.00 44.73 188 THR A N 1
ATOM 1535 C CA . THR A 1 188 ? 44.878 54.393 17.486 1.00 51.85 188 THR A CA 1
ATOM 1536 C C . THR A 1 188 ? 45.807 55.172 16.585 1.00 57.26 188 THR A C 1
ATOM 1537 O O . THR A 1 188 ? 46.261 56.265 16.923 1.00 55.94 188 THR A O 1
ATOM 1541 N N . THR A 1 189 ? 46.073 54.582 15.424 1.00 63.43 189 THR A N 1
ATOM 1542 C CA . THR A 1 189 ? 46.937 55.169 14.416 1.00 66.19 189 THR A CA 1
ATOM 1543 C C . THR A 1 189 ? 46.154 56.161 13.562 1.00 69.31 189 THR A C 1
ATOM 1544 O O . THR A 1 189 ? 46.279 57.379 13.730 1.00 74.69 189 THR A O 1
ATOM 1548 N N . ALA A 1 190 ? 45.346 55.646 12.645 1.00 67.16 190 ALA A N 1
ATOM 1549 C CA . ALA A 1 190 ? 44.548 56.513 11.788 1.00 64.98 190 ALA A CA 1
ATOM 1550 C C . ALA A 1 190 ? 43.529 57.235 12.649 1.00 63.67 190 ALA A C 1
ATOM 1551 O O . ALA A 1 190 ? 43.322 56.876 13.804 1.00 63.56 190 ALA A O 1
ATOM 1553 N N . LYS A 1 191 ? 42.890 58.258 12.099 1.00 65.72 191 LYS A N 1
ATOM 1554 C CA . LYS A 1 191 ? 41.890 58.972 12.876 1.00 66.71 191 LYS A CA 1
ATOM 1555 C C . LYS A 1 191 ? 40.712 58.040 13.120 1.00 61.75 191 LYS A C 1
ATOM 1556 O O . LYS A 1 191 ? 40.409 57.164 12.307 1.00 56.42 191 LYS A O 1
ATOM 1562 N N . PRO A 1 192 ? 40.048 58.201 14.263 1.00 58.67 192 PRO A N 1
ATOM 1563 C CA . PRO A 1 192 ? 38.904 57.349 14.582 1.00 57.08 192 PRO A CA 1
ATOM 1564 C C . PRO A 1 192 ? 37.738 57.622 13.646 1.00 52.75 192 PRO A C 1
ATOM 1565 O O . PRO A 1 192 ? 37.637 58.687 13.060 1.00 51.60 192 PRO A O 1
ATOM 1569 N N . GLU A 1 193 ? 36.865 56.640 13.503 1.00 55.62 193 GLU A N 1
ATOM 1570 C CA . GLU A 1 193 ? 35.676 56.788 12.681 1.00 55.90 193 GLU A CA 1
ATOM 1571 C C . GLU A 1 193 ? 34.494 56.694 13.634 1.00 53.64 193 GLU A C 1
ATOM 1572 O O . GLU A 1 193 ? 34.671 56.443 14.823 1.00 56.99 193 GLU A O 1
ATOM 1578 N N . ILE A 1 194 ? 33.290 56.909 13.136 1.00 49.36 194 ILE A N 1
ATOM 1579 C CA . ILE A 1 194 ? 32.142 56.831 14.006 1.00 46.76 194 ILE A CA 1
ATOM 1580 C C . ILE A 1 194 ? 31.166 55.768 13.528 1.00 49.37 194 ILE A C 1
ATOM 1581 O O . ILE A 1 194 ? 30.681 55.817 12.400 1.00 52.56 194 ILE A O 1
ATOM 1586 N N . ALA A 1 195 ? 30.906 54.788 14.385 1.00 41.95 195 ALA A N 1
ATOM 1587 C CA . ALA A 1 195 ? 29.974 53.727 14.051 1.00 42.81 195 ALA A CA 1
ATOM 1588 C C . ALA A 1 195 ? 28.630 54.045 14.672 1.00 43.58 195 ALA A C 1
ATOM 1589 O O . ALA A 1 195 ? 28.563 54.582 15.775 1.00 43.95 195 ALA A O 1
ATOM 1591 N N . SER A 1 196 ? 27.558 53.725 13.956 1.00 42.04 196 SER A N 1
ATOM 1592 C CA . SER A 1 196 ? 26.225 53.955 14.479 1.00 39.97 196 SER A CA 1
ATOM 1593 C C . SER A 1 196 ? 25.971 52.867 15.492 1.00 41.92 196 SER A C 1
ATOM 1594 O O . SER A 1 196 ? 26.440 51.745 15.322 1.00 45.92 196 SER A O 1
ATOM 1597 N N . TYR A 1 197 ? 25.262 53.179 16.563 1.00 37.94 197 TYR A N 1
ATOM 1598 C CA . TYR A 1 197 ? 24.973 52.142 17.529 1.00 38.52 197 TYR A CA 1
ATOM 1599 C C . TYR A 1 197 ? 23.605 52.350 18.158 1.00 41.11 197 TYR A C 1
ATOM 1600 O O . TYR A 1 197 ? 23.283 53.443 18.622 1.00 37.87 197 TYR A O 1
ATOM 1609 N N . PRO A 1 198 ? 22.776 51.299 18.175 1.00 41.29 198 PRO A N 1
ATOM 1610 C CA . PRO A 1 198 ? 21.432 51.385 18.756 1.00 45.10 198 PRO A CA 1
ATOM 1611 C C . PRO A 1 198 ? 21.429 51.981 20.163 1.00 45.90 198 PRO A C 1
ATOM 1612 O O . PRO A 1 198 ? 22.241 51.601 21.006 1.00 48.02 198 PRO A O 1
ATOM 1616 N N . PHE A 1 199 ? 20.525 52.927 20.405 1.00 52.58 199 PHE A N 1
ATOM 1617 C CA . PHE A 1 199 ? 20.384 53.588 21.711 1.00 56.92 199 PHE A CA 1
ATOM 1618 C C . PHE A 1 199 ? 21.497 54.558 22.102 1.00 58.86 199 PHE A C 1
ATOM 1619 O O . PHE A 1 199 ? 21.704 54.839 23.285 1.00 59.33 199 PHE A O 1
ATOM 1627 N N . THR A 1 200 ? 22.231 55.060 21.119 1.00 57.79 200 THR A N 1
ATOM 1628 C CA . THR A 1 200 ? 23.271 56.026 21.428 1.00 56.58 200 THR A CA 1
ATOM 1629 C C . THR A 1 200 ? 22.890 57.299 20.704 1.00 59.14 200 THR A C 1
ATOM 1630 O O . THR A 1 200 ? 22.199 57.271 19.677 1.00 56.20 200 THR A O 1
ATOM 1634 N N . THR A 1 201 ? 23.333 58.414 21.264 1.00 60.37 201 THR A N 1
ATOM 1635 C CA . THR A 1 201 ? 23.055 59.724 20.708 1.00 64.16 201 THR A CA 1
ATOM 1636 C C . THR A 1 201 ? 23.832 59.951 19.418 1.00 61.77 201 THR A C 1
ATOM 1637 O O . THR A 1 201 ? 23.245 60.103 18.349 1.00 60.14 201 THR A O 1
ATOM 1641 N N . ARG A 1 202 ? 25.155 59.930 19.518 1.00 59.66 202 ARG A N 1
ATOM 1642 C CA . ARG A 1 202 ? 26.001 60.188 18.363 1.00 60.20 202 ARG A CA 1
ATOM 1643 C C . ARG A 1 202 ? 26.896 59.022 17.946 1.00 56.39 202 ARG A C 1
ATOM 1644 O O . ARG A 1 202 ? 27.898 59.229 17.267 1.00 57.74 202 ARG A O 1
ATOM 1652 N N . GLY A 1 203 ? 26.549 57.806 18.353 1.00 50.84 203 GLY A N 1
ATOM 1653 C CA . GLY A 1 203 ? 27.355 56.659 17.980 1.00 43.49 203 GLY A CA 1
ATOM 1654 C C . GLY A 1 203 ? 28.626 56.466 18.793 1.00 41.71 203 GLY A C 1
ATOM 1655 O O . GLY A 1 203 ? 28.812 57.091 19.834 1.00 39.06 203 GLY A O 1
ATOM 1656 N N . ILE A 1 204 ? 29.512 55.605 18.308 1.00 40.40 204 ILE A N 1
ATOM 1657 C CA . ILE A 1 204 ? 30.746 55.325 19.019 1.00 40.33 204 ILE A CA 1
ATOM 1658 C C . ILE A 1 204 ? 32.001 55.438 18.147 1.00 43.87 204 ILE A C 1
ATOM 1659 O O . ILE A 1 204 ? 31.967 55.210 16.940 1.00 43.61 204 ILE A O 1
ATOM 1664 N N . ASN A 1 205 ? 33.110 55.797 18.779 1.00 41.94 205 ASN A N 1
ATOM 1665 C CA . ASN A 1 205 ? 34.362 55.924 18.078 1.00 38.82 205 ASN A CA 1
ATOM 1666 C C . ASN A 1 205 ? 34.939 54.547 17.831 1.00 37.38 205 ASN A C 1
ATOM 1667 O O . ASN A 1 205 ? 34.872 53.677 18.687 1.00 32.73 205 ASN A O 1
ATOM 1672 N N . VAL A 1 206 ? 35.501 54.363 16.644 1.00 34.05 206 VAL A N 1
ATOM 1673 C CA . VAL A 1 206 ? 36.104 53.103 16.273 1.00 36.95 206 VAL A CA 1
ATOM 1674 C C . VAL A 1 206 ? 37.474 53.369 15.704 1.00 40.81 206 VAL A C 1
ATOM 1675 O O . VAL A 1 206 ? 37.619 54.104 14.728 1.00 41.58 206 VAL A O 1
ATOM 1679 N N . GLY A 1 207 ? 38.482 52.762 16.300 1.00 38.93 207 GLY A N 1
ATOM 1680 C CA . GLY A 1 207 ? 39.818 52.970 15.794 1.00 41.42 207 GLY A CA 1
ATOM 1681 C C . GLY A 1 207 ? 40.544 51.666 15.596 1.00 36.95 207 GLY A C 1
ATOM 1682 O O . GLY A 1 207 ? 39.999 50.589 15.814 1.00 38.59 207 GLY A O 1
ATOM 1683 N N . GLN A 1 208 ? 41.796 51.780 15.199 1.00 34.11 208 GLN A N 1
ATOM 1684 C CA . GLN A 1 208 ? 42.637 50.629 14.955 1.00 38.48 208 GLN A CA 1
ATOM 1685 C C . GLN A 1 208 ? 44.090 50.998 15.131 1.00 36.95 208 GLN A C 1
ATOM 1686 O O . GLN A 1 208 ? 44.496 52.110 14.823 1.00 31.89 208 GLN A O 1
ATOM 1692 N N . PHE A 1 209 ? 44.873 50.070 15.655 1.00 38.90 209 PHE A N 1
ATOM 1693 C CA . PHE A 1 209 ? 46.296 50.307 15.741 1.00 46.64 209 PHE A CA 1
ATOM 1694 C C . PHE A 1 209 ? 46.947 49.004 15.311 1.00 45.87 209 PHE A C 1
ATOM 1695 O O . PHE A 1 209 ? 46.458 47.917 15.615 1.00 38.70 209 PHE A O 1
ATOM 1703 N N . GLU A 1 210 ? 48.023 49.124 14.550 1.00 47.18 210 GLU A N 1
ATOM 1704 C CA . GLU A 1 210 ? 48.699 47.956 14.039 1.00 45.50 210 GLU A CA 1
ATOM 1705 C C . GLU A 1 210 ? 49.986 47.654 14.784 1.00 45.40 210 GLU A C 1
ATOM 1706 O O . GLU A 1 210 ? 50.715 48.557 15.169 1.00 52.55 210 GLU A O 1
ATOM 1712 N N . ASP A 1 211 ? 50.233 46.378 15.036 1.00 42.38 211 ASP A N 1
ATOM 1713 C CA . ASP A 1 211 ? 51.467 45.958 15.673 1.00 40.77 211 ASP A CA 1
ATOM 1714 C C . ASP A 1 211 ? 51.962 44.792 14.835 1.00 41.66 211 ASP A C 1
ATOM 1715 O O . ASP A 1 211 ? 51.323 43.740 14.782 1.00 38.96 211 ASP A O 1
ATOM 1720 N N . GLY A 1 212 ? 53.116 44.975 14.201 1.00 41.41 212 GLY A N 1
ATOM 1721 C CA . GLY A 1 212 ? 53.629 43.939 13.329 1.00 38.33 212 GLY A CA 1
ATOM 1722 C C . GLY A 1 212 ? 52.683 44.010 12.142 1.00 41.78 212 GLY A C 1
ATOM 1723 O O . GLY A 1 212 ? 52.489 45.085 11.569 1.00 38.74 212 GLY A O 1
ATOM 1724 N N . TYR A 1 213 ? 52.079 42.890 11.768 1.00 40.61 213 TYR A N 1
ATOM 1725 C CA . TYR A 1 213 ? 51.125 42.924 10.666 1.00 40.50 213 TYR A CA 1
ATOM 1726 C C . TYR A 1 213 ? 49.725 42.587 11.208 1.00 40.88 213 TYR A C 1
ATOM 1727 O O . TYR A 1 213 ? 48.804 42.293 10.453 1.00 47.37 213 TYR A O 1
ATOM 1736 N N . PHE A 1 214 ? 49.580 42.656 12.528 1.00 40.42 214 PHE A N 1
ATOM 1737 C CA . PHE A 1 214 ? 48.306 42.378 13.178 1.00 43.83 214 PHE A CA 1
ATOM 1738 C C . PHE A 1 214 ? 47.571 43.684 13.483 1.00 45.42 214 PHE A C 1
ATOM 1739 O O . PHE A 1 214 ? 48.182 44.704 13.817 1.00 44.16 214 PHE A O 1
ATOM 1747 N N . ARG A 1 215 ? 46.252 43.651 13.346 1.00 41.30 215 ARG A N 1
ATOM 1748 C CA . ARG A 1 215 ? 45.442 44.824 13.608 1.00 37.56 215 ARG A CA 1
ATOM 1749 C C . ARG A 1 215 ? 44.604 44.613 14.857 1.00 39.10 215 ARG A C 1
ATOM 1750 O O . ARG A 1 215 ? 44.129 43.502 15.123 1.00 35.62 215 ARG A O 1
ATOM 1758 N N . TYR A 1 216 ? 44.469 45.676 15.646 1.00 36.46 216 TYR A N 1
ATOM 1759 C CA . TYR A 1 216 ? 43.665 45.626 16.861 1.00 36.57 216 TYR A CA 1
ATOM 1760 C C . TYR A 1 216 ? 42.618 46.708 16.777 1.00 35.86 216 TYR A C 1
ATOM 1761 O O . TYR A 1 216 ? 42.934 47.868 16.521 1.00 43.06 216 TYR A O 1
ATOM 1770 N N . GLN A 1 217 ? 41.365 46.327 16.972 1.00 33.54 217 GLN A N 1
ATOM 1771 C CA . GLN A 1 217 ? 40.286 47.294 16.914 1.00 28.87 217 GLN A CA 1
ATOM 1772 C C . GLN A 1 217 ? 40.010 47.901 18.310 1.00 29.59 217 GLN A C 1
ATOM 1773 O O . GLN A 1 217 ? 39.999 47.195 19.313 1.00 28.46 217 GLN A O 1
ATOM 1779 N N . ILE A 1 218 ? 39.790 49.211 18.357 1.00 28.39 218 ILE A N 1
ATOM 1780 C CA . ILE A 1 218 ? 39.507 49.902 19.613 1.00 28.10 218 ILE A CA 1
ATOM 1781 C C . ILE A 1 218 ? 38.192 50.680 19.496 1.00 31.70 218 ILE A C 1
ATOM 1782 O O . ILE A 1 218 ? 38.007 51.438 18.549 1.00 27.56 218 ILE A O 1
ATOM 1787 N N . ILE A 1 219 ? 37.281 50.487 20.448 1.00 33.52 219 ILE A N 1
ATOM 1788 C CA . ILE A 1 219 ? 36.019 51.231 20.450 1.00 35.59 219 ILE A CA 1
ATOM 1789 C C . ILE A 1 219 ? 35.728 51.748 21.848 1.00 32.57 219 ILE A C 1
ATOM 1790 O O . ILE A 1 219 ? 36.165 51.166 22.837 1.00 32.07 219 ILE A O 1
ATOM 1795 N N . ASP A 1 220 ? 35.024 52.870 21.934 1.00 31.63 220 ASP A N 1
ATOM 1796 C CA . ASP A 1 220 ? 34.632 53.376 23.249 1.00 36.48 220 ASP A CA 1
ATOM 1797 C C . ASP A 1 220 ? 33.123 53.168 23.366 1.00 37.77 220 ASP A C 1
ATOM 1798 O O . ASP A 1 220 ? 32.448 52.854 22.375 1.00 28.15 220 ASP A O 1
ATOM 1803 N N . THR A 1 221 ? 32.582 53.338 24.562 1.00 38.03 221 THR A N 1
ATOM 1804 C CA . THR A 1 221 ? 31.176 53.053 24.749 1.00 35.69 221 THR A CA 1
ATOM 1805 C C . THR A 1 221 ? 30.282 54.152 25.296 1.00 36.42 221 THR A C 1
ATOM 1806 O O . THR A 1 221 ? 29.420 53.896 26.139 1.00 36.88 221 THR A O 1
ATOM 1810 N N . PRO A 1 222 ? 30.444 55.384 24.804 1.00 35.39 222 PRO A N 1
ATOM 1811 C CA . PRO A 1 222 ? 29.570 56.434 25.346 1.00 33.95 222 PRO A CA 1
ATOM 1812 C C . PRO A 1 222 ? 28.101 56.049 25.157 1.00 35.89 222 PRO A C 1
ATOM 1813 O O . PRO A 1 222 ? 27.707 55.551 24.101 1.00 31.93 222 PRO A O 1
ATOM 1817 N N . GLY A 1 223 ? 27.300 56.270 26.189 1.00 34.36 223 GLY A N 1
ATOM 1818 C CA . GLY A 1 223 ? 25.894 55.944 26.102 1.00 36.07 223 GLY A CA 1
ATOM 1819 C C . GLY A 1 223 ? 25.590 54.472 26.269 1.00 40.06 223 GLY A C 1
ATOM 1820 O O . GLY A 1 223 ? 24.423 54.088 26.266 1.00 48.49 223 GLY A O 1
ATOM 1821 N N . LEU A 1 224 ? 26.625 53.651 26.426 1.00 36.33 224 LEU A N 1
ATOM 1822 C CA . LEU A 1 224 ? 26.444 52.214 26.577 1.00 34.31 224 LEU A CA 1
ATOM 1823 C C . LEU A 1 224 ? 27.023 51.655 27.890 1.00 41.27 224 LEU A C 1
ATOM 1824 O O . LEU A 1 224 ? 26.313 51.017 28.677 1.00 34.68 224 LEU A O 1
ATOM 1829 N N . LEU A 1 225 ? 28.308 51.889 28.134 1.00 35.50 225 LEU A N 1
ATOM 1830 C CA . LEU A 1 225 ? 28.923 51.377 29.345 1.00 38.73 225 LEU A CA 1
ATOM 1831 C C . LEU A 1 225 ? 29.401 52.503 30.237 1.00 39.99 225 LEU A C 1
ATOM 1832 O O . LEU A 1 225 ? 30.401 52.371 30.943 1.00 39.74 225 LEU A O 1
ATOM 1837 N N . ASP A 1 226 ? 28.655 53.605 30.210 1.00 41.94 226 ASP A N 1
ATOM 1838 C CA . ASP A 1 226 ? 28.982 54.786 30.997 1.00 39.79 226 ASP A CA 1
ATOM 1839 C C . ASP A 1 226 ? 27.861 55.131 31.968 1.00 46.22 226 ASP A C 1
ATOM 1840 O O . ASP A 1 226 ? 27.767 56.261 32.448 1.00 44.25 226 ASP A O 1
ATOM 1845 N N . ARG A 1 227 ? 27.007 54.154 32.245 1.00 48.32 227 ARG A N 1
ATOM 1846 C CA . ARG A 1 227 ? 25.901 54.350 33.169 1.00 49.19 227 ARG A CA 1
ATOM 1847 C C . ARG A 1 227 ? 25.305 53.015 33.593 1.00 47.76 227 ARG A C 1
ATOM 1848 O O . ARG A 1 227 ? 25.441 52.016 32.896 1.00 49.01 227 ARG A O 1
ATOM 1856 N N . PRO A 1 228 ? 24.647 52.981 34.762 1.00 52.10 228 PRO A N 1
ATOM 1857 C CA . PRO A 1 228 ? 24.031 51.758 35.280 1.00 51.12 228 PRO A CA 1
ATOM 1858 C C . PRO A 1 228 ? 23.243 51.030 34.194 1.00 49.67 228 PRO A C 1
ATOM 1859 O O . PRO A 1 228 ? 22.385 51.623 33.543 1.00 45.67 228 PRO A O 1
ATOM 1863 N N . ILE A 1 229 ? 23.560 49.756 33.992 1.00 52.93 229 ILE A N 1
ATOM 1864 C CA . ILE A 1 229 ? 22.887 48.935 32.992 1.00 61.99 229 ILE A CA 1
ATOM 1865 C C . ILE A 1 229 ? 21.508 48.579 33.525 1.00 67.81 229 ILE A C 1
ATOM 1866 O O . ILE A 1 229 ? 20.540 48.532 32.774 1.00 68.15 229 ILE A O 1
ATOM 1871 N N . SER A 1 230 ? 21.430 48.350 34.834 1.00 75.71 230 SER A N 1
ATOM 1872 C CA . SER A 1 230 ? 20.177 48.000 35.504 1.00 81.93 230 SER A CA 1
ATOM 1873 C C . SER A 1 230 ? 19.056 49.003 35.249 1.00 85.43 230 SER A C 1
ATOM 1874 O O . SER A 1 230 ? 17.908 48.619 35.037 1.00 89.45 230 SER A O 1
ATOM 1877 N N . GLU A 1 231 ? 19.391 50.286 35.282 1.00 88.07 231 GLU A N 1
ATOM 1878 C CA . GLU A 1 231 ? 18.411 51.346 35.049 1.00 89.96 231 GLU A CA 1
ATOM 1879 C C . GLU A 1 231 ? 18.020 51.422 33.571 1.00 88.36 231 GLU A C 1
ATOM 1880 O O . GLU A 1 231 ? 17.717 52.507 33.062 1.00 86.91 231 GLU A O 1
ATOM 1886 N N . ARG A 1 232 ? 18.006 50.272 32.895 1.00 83.71 232 ARG A N 1
ATOM 1887 C CA . ARG A 1 232 ? 17.704 50.222 31.462 1.00 76.03 232 ARG A CA 1
ATOM 1888 C C . ARG A 1 232 ? 16.608 49.247 31.020 1.00 73.88 232 ARG A C 1
ATOM 1889 O O . ARG A 1 232 ? 16.360 48.229 31.673 1.00 70.97 232 ARG A O 1
ATOM 1897 N N . ASN A 1 233 ? 15.979 49.571 29.888 1.00 74.48 233 ASN A N 1
ATOM 1898 C CA . ASN A 1 233 ? 14.937 48.737 29.279 1.00 74.18 233 ASN A CA 1
ATOM 1899 C C . ASN A 1 233 ? 15.598 47.414 28.941 1.00 71.30 233 ASN A C 1
ATOM 1900 O O . ASN A 1 233 ? 16.814 47.367 28.752 1.00 72.58 233 ASN A O 1
ATOM 1905 N N . GLU A 1 234 ? 14.814 46.346 28.846 1.00 65.59 234 GLU A N 1
ATOM 1906 C CA . GLU A 1 234 ? 15.395 45.051 28.523 1.00 64.83 234 GLU A CA 1
ATOM 1907 C C . GLU A 1 234 ? 15.974 45.036 27.108 1.00 60.00 234 GLU A C 1
ATOM 1908 O O . GLU A 1 234 ? 16.877 44.247 26.804 1.00 62.31 234 GLU A O 1
ATOM 1914 N N . ILE A 1 235 ? 15.474 45.923 26.256 1.00 52.03 235 ILE A N 1
ATOM 1915 C CA . ILE A 1 235 ? 15.948 46.002 24.886 1.00 51.85 235 ILE A CA 1
ATOM 1916 C C . ILE A 1 235 ? 17.304 46.727 24.780 1.00 54.27 235 ILE A C 1
ATOM 1917 O O . ILE A 1 235 ? 18.269 46.173 24.246 1.00 54.82 235 ILE A O 1
ATOM 1922 N N . GLU A 1 236 ? 17.390 47.953 25.291 1.00 55.47 236 GLU A N 1
ATOM 1923 C CA . GLU A 1 236 ? 18.647 48.687 25.222 1.00 54.01 236 GLU A CA 1
ATOM 1924 C C . GLU A 1 236 ? 19.689 47.917 26.002 1.00 49.51 236 GLU A C 1
ATOM 1925 O O . GLU A 1 236 ? 20.880 48.016 25.748 1.00 48.78 236 GLU A O 1
ATOM 1931 N N . LYS A 1 237 ? 19.219 47.118 26.939 1.00 44.33 237 LYS A N 1
ATOM 1932 C CA . LYS A 1 237 ? 20.093 46.294 27.747 1.00 44.14 237 LYS A CA 1
ATOM 1933 C C . LYS A 1 237 ? 20.677 45.201 26.836 1.00 47.74 237 LYS A C 1
ATOM 1934 O O . LYS A 1 237 ? 21.863 44.853 26.933 1.00 48.73 237 LYS A O 1
ATOM 1940 N N . GLN A 1 238 ? 19.837 44.659 25.956 1.00 42.17 238 GLN A N 1
ATOM 1941 C CA . GLN A 1 238 ? 20.273 43.618 25.036 1.00 41.42 238 GLN A CA 1
ATOM 1942 C C . GLN A 1 238 ? 21.283 44.224 24.049 1.00 40.16 238 GLN A C 1
ATOM 1943 O O . GLN A 1 238 ? 22.252 43.571 23.669 1.00 39.21 238 GLN A O 1
ATOM 1949 N N . ALA A 1 239 ? 21.049 45.474 23.651 1.00 33.82 239 ALA A N 1
ATOM 1950 C CA . ALA A 1 239 ? 21.924 46.184 22.719 1.00 40.97 239 ALA A CA 1
ATOM 1951 C C . ALA A 1 239 ? 23.304 46.437 23.319 1.00 42.52 239 ALA A C 1
ATOM 1952 O O . ALA A 1 239 ? 24.327 46.381 22.622 1.00 40.34 239 ALA A O 1
ATOM 1954 N N . ILE A 1 240 ? 23.314 46.734 24.616 1.00 42.04 240 ILE A N 1
ATOM 1955 C CA . ILE A 1 240 ? 24.543 47.002 25.356 1.00 38.41 240 ILE A CA 1
ATOM 1956 C C . ILE A 1 240 ? 25.284 45.699 25.565 1.00 39.87 240 ILE A C 1
ATOM 1957 O O . ILE A 1 240 ? 26.481 45.604 25.290 1.00 43.20 240 ILE A O 1
ATOM 1962 N N . LEU A 1 241 ? 24.567 44.685 26.036 1.00 35.94 241 LEU A N 1
ATOM 1963 C CA . LEU A 1 241 ? 25.194 43.403 26.300 1.00 33.93 241 LEU A CA 1
ATOM 1964 C C . LEU A 1 241 ? 25.678 42.682 25.055 1.00 34.69 241 LEU A C 1
ATOM 1965 O O . LEU A 1 241 ? 26.407 41.693 25.155 1.00 32.06 241 LEU A O 1
ATOM 1970 N N . ALA A 1 242 ? 25.272 43.173 23.887 1.00 35.07 242 ALA A N 1
ATOM 1971 C CA . ALA A 1 242 ? 25.703 42.581 22.629 1.00 36.81 242 ALA A CA 1
ATOM 1972 C C . ALA A 1 242 ? 27.230 42.717 22.510 1.00 36.79 242 ALA A C 1
ATOM 1973 O O . ALA A 1 242 ? 27.878 41.928 21.818 1.00 37.31 242 ALA A O 1
ATOM 1975 N N . LEU A 1 243 ? 27.793 43.716 23.191 1.00 33.72 243 LEU A N 1
ATOM 1976 C CA . LEU A 1 243 ? 29.242 43.957 23.162 1.00 36.13 243 LEU A CA 1
ATOM 1977 C C . LEU A 1 243 ? 30.027 42.719 23.604 1.00 35.77 243 LEU A C 1
ATOM 1978 O O . LEU A 1 243 ? 31.208 42.604 23.311 1.00 40.59 243 LEU A O 1
ATOM 1983 N N . ARG A 1 244 ? 29.358 41.787 24.285 1.00 36.48 244 ARG A N 1
ATOM 1984 C CA . ARG A 1 244 ? 29.985 40.541 24.737 1.00 40.15 244 ARG A CA 1
ATOM 1985 C C . ARG A 1 244 ? 30.487 39.748 23.537 1.00 39.94 244 ARG A C 1
ATOM 1986 O O . ARG A 1 244 ? 31.480 39.013 23.635 1.00 35.87 244 ARG A O 1
ATOM 1994 N N . TYR A 1 245 ? 29.785 39.883 22.417 1.00 30.26 245 TYR A N 1
ATOM 1995 C CA . TYR A 1 245 ? 30.135 39.162 21.201 1.00 39.13 245 TYR A CA 1
ATOM 1996 C C . TYR A 1 245 ? 31.122 39.873 20.276 1.00 40.56 245 TYR A C 1
ATOM 1997 O O . TYR A 1 245 ? 31.578 39.295 19.290 1.00 45.02 245 TYR A O 1
ATOM 2006 N N . LEU A 1 246 ? 31.437 41.122 20.592 1.00 39.60 246 LEU A N 1
ATOM 2007 C CA . LEU A 1 246 ? 32.377 41.920 19.812 1.00 38.54 246 LEU A CA 1
ATOM 2008 C C . LEU A 1 246 ? 33.713 42.062 20.555 1.00 41.00 246 LEU A C 1
ATOM 2009 O O . LEU A 1 246 ? 34.776 41.752 20.012 1.00 41.60 246 LEU A O 1
ATOM 2014 N N . GLY A 1 247 ? 33.642 42.520 21.803 1.00 39.56 247 GLY A N 1
ATOM 2015 C CA . GLY A 1 247 ? 34.837 42.721 22.603 1.00 38.04 247 GLY A CA 1
ATOM 2016 C C . GLY A 1 247 ? 35.603 41.487 23.032 1.00 37.96 247 GLY A C 1
ATOM 2017 O O . GLY A 1 247 ? 35.017 40.467 23.370 1.00 40.52 247 GLY A O 1
ATOM 2018 N N . ASN A 1 248 ? 36.930 41.587 23.028 1.00 38.35 248 ASN A N 1
ATOM 2019 C CA . ASN A 1 248 ? 37.790 40.474 23.432 1.00 37.24 248 ASN A CA 1
ATOM 2020 C C . ASN A 1 248 ? 38.580 40.899 24.660 1.00 41.97 248 ASN A C 1
ATOM 2021 O O . ASN A 1 248 ? 39.267 40.098 25.285 1.00 46.23 248 ASN A O 1
ATOM 2026 N N . LEU A 1 249 ? 38.472 42.183 24.984 1.00 39.53 249 LEU A N 1
ATOM 2027 C CA . LEU A 1 249 ? 39.145 42.776 26.128 1.00 39.59 249 LEU A CA 1
ATOM 2028 C C . LEU A 1 249 ? 38.443 44.077 26.501 1.00 39.05 249 LEU A C 1
ATOM 2029 O O . LEU A 1 249 ? 38.098 44.886 25.646 1.00 37.29 249 LEU A O 1
ATOM 2034 N N . ILE A 1 250 ? 38.234 44.269 27.787 1.00 35.22 250 ILE A N 1
ATOM 2035 C CA . ILE A 1 250 ? 37.590 45.468 28.251 1.00 34.29 250 ILE A CA 1
ATOM 2036 C C . ILE A 1 250 ? 38.543 46.300 29.084 1.00 32.66 250 ILE A C 1
ATOM 2037 O O . ILE A 1 250 ? 39.127 45.801 30.040 1.00 33.78 250 ILE A O 1
ATOM 2042 N N . ILE A 1 251 ? 38.723 47.556 28.687 1.00 32.50 251 ILE A N 1
ATOM 2043 C CA . ILE A 1 251 ? 39.564 48.497 29.423 1.00 32.73 251 ILE A CA 1
ATOM 2044 C C . ILE A 1 251 ? 38.608 49.380 30.212 1.00 34.92 251 ILE A C 1
ATOM 2045 O O . ILE A 1 251 ? 37.746 50.039 29.638 1.00 40.08 251 ILE A O 1
ATOM 2050 N N . TYR A 1 252 ? 38.746 49.383 31.528 1.00 34.77 252 TYR A N 1
ATOM 2051 C CA . TYR A 1 252 ? 37.873 50.195 32.355 1.00 33.61 252 TYR A CA 1
ATOM 2052 C C . TYR A 1 252 ? 38.669 51.349 32.935 1.00 37.74 252 TYR A C 1
ATOM 2053 O O . TYR A 1 252 ? 39.628 51.135 33.679 1.00 32.93 252 TYR A O 1
ATOM 2062 N N . ILE A 1 253 ? 38.263 52.567 32.595 1.00 36.38 253 ILE A N 1
ATOM 2063 C CA . ILE A 1 253 ? 38.949 53.748 33.079 1.00 36.80 253 ILE A CA 1
ATOM 2064 C C . ILE A 1 253 ? 38.268 54.406 34.278 1.00 40.16 253 ILE A C 1
ATOM 2065 O O . ILE A 1 253 ? 37.070 54.694 34.239 1.00 38.72 253 ILE A O 1
ATOM 2070 N N . PHE A 1 254 ? 39.052 54.630 35.331 1.00 39.87 254 PHE A N 1
ATOM 2071 C CA . PHE A 1 254 ? 38.609 55.322 36.544 1.00 41.21 254 PHE A CA 1
ATOM 2072 C C . PHE A 1 254 ? 39.245 56.716 36.479 1.00 43.44 254 PHE A C 1
ATOM 2073 O O . PHE A 1 254 ? 40.326 56.872 35.914 1.00 45.87 254 PHE A O 1
ATOM 2081 N N . ASP A 1 255 ? 38.580 57.714 37.058 1.00 41.66 255 ASP A N 1
ATOM 2082 C CA . ASP A 1 255 ? 39.109 59.079 37.120 1.00 42.45 255 ASP A CA 1
ATOM 2083 C C . ASP A 1 255 ? 39.167 59.456 38.601 1.00 41.72 255 ASP A C 1
ATOM 2084 O O . ASP A 1 255 ? 38.216 60.005 39.152 1.00 38.17 255 ASP A O 1
ATOM 2089 N N . PRO A 1 256 ? 40.289 59.165 39.262 1.00 44.79 256 PRO A N 1
ATOM 2090 C CA . PRO A 1 256 ? 40.458 59.468 40.691 1.00 47.15 256 PRO A CA 1
ATOM 2091 C C . PRO A 1 256 ? 40.296 60.935 41.083 1.00 45.87 256 PRO A C 1
ATOM 2092 O O . PRO A 1 256 ? 40.049 61.239 42.240 1.00 46.55 256 PRO A O 1
ATOM 2096 N N . SER A 1 257 ? 40.442 61.835 40.119 1.00 44.56 257 SER A N 1
ATOM 2097 C CA . SER A 1 257 ? 40.321 63.267 40.370 1.00 41.50 257 SER A CA 1
ATOM 2098 C C . SER A 1 257 ? 38.852 63.681 40.548 1.00 47.94 257 SER A C 1
ATOM 2099 O O . SER A 1 257 ? 38.543 64.703 41.169 1.00 48.98 257 SER A O 1
ATOM 2102 N N . GLU A 1 258 ? 37.962 62.880 39.976 1.00 40.81 258 GLU A N 1
ATOM 2103 C CA . GLU A 1 258 ? 36.530 63.116 40.017 1.00 41.09 258 GLU A CA 1
ATOM 2104 C C . GLU A 1 258 ? 36.165 64.337 39.183 1.00 44.35 258 GLU A C 1
ATOM 2105 O O . GLU A 1 258 ? 35.040 64.824 39.248 1.00 47.68 258 GLU A O 1
ATOM 2111 N N . HIS A 1 259 ? 37.105 64.825 38.376 1.00 42.79 259 HIS A N 1
ATOM 2112 C CA . HIS A 1 259 ? 36.804 65.982 37.532 1.00 42.28 259 HIS A CA 1
ATOM 2113 C C . HIS A 1 259 ? 35.779 65.593 36.479 1.00 42.37 259 HIS A C 1
ATOM 2114 O O . HIS A 1 259 ? 35.108 66.450 35.909 1.00 41.98 259 HIS A O 1
ATOM 2121 N N . CYS A 1 260 ? 35.657 64.294 36.220 1.00 39.61 260 CYS A N 1
ATOM 2122 C CA . CYS A 1 260 ? 34.664 63.805 35.267 1.00 37.94 260 CYS A CA 1
ATOM 2123 C C . CYS A 1 260 ? 33.251 64.154 35.770 1.00 39.28 260 CYS A C 1
ATOM 2124 O O . CYS A 1 260 ? 32.296 64.192 34.991 1.00 37.17 260 CYS A O 1
ATOM 2127 N N . GLY A 1 261 ? 33.135 64.402 37.078 1.00 34.45 261 GLY A N 1
ATOM 2128 C CA . GLY A 1 261 ? 31.856 64.748 37.669 1.00 31.40 261 GLY A CA 1
ATOM 2129 C C . GLY A 1 261 ? 31.161 63.564 38.327 1.00 33.25 261 GLY A C 1
ATOM 2130 O O . GLY A 1 261 ? 29.943 63.529 38.431 1.00 37.68 261 GLY A O 1
ATOM 2131 N N . PHE A 1 262 ? 31.937 62.585 38.768 1.00 31.84 262 PHE A N 1
ATOM 2132 C CA . PHE A 1 262 ? 31.384 61.414 39.410 1.00 32.60 262 PHE A CA 1
ATOM 2133 C C . PHE A 1 262 ? 32.323 61.000 40.500 1.00 35.31 262 PHE A C 1
ATOM 2134 O O . PHE A 1 262 ? 33.502 60.762 40.238 1.00 37.12 262 PHE A O 1
ATOM 2142 N N . PRO A 1 263 ? 31.814 60.920 41.745 1.00 35.44 263 PRO A N 1
ATOM 2143 C CA . PRO A 1 263 ? 32.593 60.525 42.925 1.00 37.84 263 PRO A CA 1
ATOM 2144 C C . PRO A 1 263 ? 33.217 59.158 42.683 1.00 40.46 263 PRO A C 1
ATOM 2145 O O . PRO A 1 263 ? 32.651 58.336 41.963 1.00 38.73 263 PRO A O 1
ATOM 2149 N N . LEU A 1 264 ? 34.366 58.917 43.302 1.00 36.05 264 LEU A N 1
ATOM 2150 C CA . LEU A 1 264 ? 35.049 57.641 43.168 1.00 40.51 264 LEU A CA 1
ATOM 2151 C C . LEU A 1 264 ? 34.148 56.456 43.507 1.00 43.48 264 LEU A C 1
ATOM 2152 O O . LEU A 1 264 ? 34.212 55.438 42.833 1.00 51.33 264 LEU A O 1
ATOM 2157 N N . GLU A 1 265 ? 33.309 56.580 44.539 1.00 43.30 265 GLU A N 1
ATOM 2158 C CA . GLU A 1 265 ? 32.413 55.484 44.930 1.00 38.03 265 GLU A CA 1
ATOM 2159 C C . GLU A 1 265 ? 31.424 55.125 43.810 1.00 40.25 265 GLU A C 1
ATOM 2160 O O . GLU A 1 265 ? 31.126 53.957 43.598 1.00 35.00 265 GLU A O 1
ATOM 2166 N N . GLU A 1 266 ? 30.901 56.131 43.112 1.00 38.91 266 GLU A N 1
ATOM 2167 C CA . GLU A 1 266 ? 29.967 55.883 42.018 1.00 36.17 266 GLU A CA 1
ATOM 2168 C C . GLU A 1 266 ? 30.678 55.199 40.835 1.00 39.36 266 GLU A C 1
ATOM 2169 O O . GLU A 1 266 ? 30.099 54.357 40.152 1.00 39.80 266 GLU A O 1
ATOM 2175 N N . GLN A 1 267 ? 31.934 55.554 40.601 1.00 38.25 267 GLN A N 1
ATOM 2176 C CA . GLN A 1 267 ? 32.684 54.942 39.520 1.00 39.72 267 GLN A CA 1
ATOM 2177 C C . GLN A 1 267 ? 32.907 53.488 39.889 1.00 39.39 267 GLN A C 1
ATOM 2178 O O . GLN A 1 267 ? 32.854 52.617 39.031 1.00 37.88 267 GLN A O 1
ATOM 2184 N N . ILE A 1 268 ? 33.163 53.213 41.163 1.00 41.35 268 ILE A N 1
ATOM 2185 C CA . ILE A 1 268 ? 33.365 51.821 41.575 1.00 40.92 268 ILE A CA 1
ATOM 2186 C C . ILE A 1 268 ? 32.064 51.017 41.403 1.00 39.47 268 ILE A C 1
ATOM 2187 O O . ILE A 1 268 ? 32.086 49.870 40.969 1.00 38.55 268 ILE A O 1
ATOM 2192 N N . HIS A 1 269 ? 30.925 51.611 41.727 1.00 37.49 269 HIS A N 1
ATOM 2193 C CA . HIS A 1 269 ? 29.689 50.860 41.569 1.00 41.98 269 HIS A CA 1
ATOM 2194 C C . HIS A 1 269 ? 29.517 50.465 40.121 1.00 42.45 269 HIS A C 1
ATOM 2195 O O . HIS A 1 269 ? 29.171 49.323 39.823 1.00 44.18 269 HIS A O 1
ATOM 2202 N N . LEU A 1 270 ? 29.778 51.407 39.221 1.00 39.69 270 LEU A N 1
ATOM 2203 C CA . LEU A 1 270 ? 29.630 51.142 37.801 1.00 43.20 270 LEU A CA 1
ATOM 2204 C C . LEU A 1 270 ? 30.604 50.065 37.367 1.00 43.07 270 LEU A C 1
ATOM 2205 O O . LEU A 1 270 ? 30.234 49.150 36.633 1.00 41.02 270 LEU A O 1
ATOM 2210 N N . PHE A 1 271 ? 31.848 50.167 37.819 1.00 40.45 271 PHE A N 1
ATOM 2211 C CA . PHE A 1 271 ? 32.830 49.165 37.450 1.00 41.09 271 PHE A CA 1
ATOM 2212 C C . PHE A 1 271 ? 32.334 47.766 37.832 1.00 42.64 271 PHE A C 1
ATOM 2213 O O . PHE A 1 271 ? 32.446 46.821 37.054 1.00 42.72 271 PHE A O 1
ATOM 2221 N N . GLU A 1 272 ? 31.785 47.637 39.034 1.00 40.60 272 GLU A N 1
ATOM 2222 C CA . GLU A 1 272 ? 31.308 46.343 39.508 1.00 45.60 272 GLU A CA 1
ATOM 2223 C C . GLU A 1 272 ? 30.125 45.820 38.688 1.00 47.05 272 GLU A C 1
ATOM 2224 O O . GLU A 1 272 ? 30.025 44.627 38.415 1.00 47.45 272 GLU A O 1
ATOM 2230 N N . GLU A 1 273 ? 29.229 46.713 38.296 1.00 45.47 273 GLU A N 1
ATOM 2231 C CA . GLU A 1 273 ? 28.095 46.311 37.488 1.00 44.52 273 GLU A CA 1
ATOM 2232 C C . GLU A 1 273 ? 28.575 45.882 36.093 1.00 43.78 273 GLU A C 1
ATOM 2233 O O . GLU A 1 273 ? 28.084 44.908 35.538 1.00 47.58 273 GLU A O 1
ATOM 2239 N N . VAL A 1 274 ? 29.542 46.601 35.531 1.00 41.80 274 VAL A N 1
ATOM 2240 C CA . VAL A 1 274 ? 30.060 46.266 34.208 1.00 38.66 274 VAL A CA 1
ATOM 2241 C C . VAL A 1 274 ? 30.941 45.023 34.253 1.00 44.39 274 VAL A C 1
ATOM 2242 O O . VAL A 1 274 ? 30.897 44.183 33.348 1.00 47.94 274 VAL A O 1
ATOM 2246 N N . HIS A 1 275 ? 31.739 44.908 35.310 1.00 42.05 275 HIS A N 1
ATOM 2247 C CA . HIS A 1 275 ? 32.646 43.773 35.489 1.00 45.13 275 HIS A CA 1
ATOM 2248 C C . HIS A 1 275 ? 31.864 42.472 35.615 1.00 48.44 275 HIS A C 1
ATOM 2249 O O . HIS A 1 275 ? 32.352 41.386 35.244 1.00 46.48 275 HIS A O 1
ATOM 2256 N N . GLY A 1 276 ? 30.653 42.603 36.151 1.00 47.59 276 GLY A N 1
ATOM 2257 C CA . GLY A 1 276 ? 29.780 41.464 36.347 1.00 48.05 276 GLY A CA 1
ATOM 2258 C C . GLY A 1 276 ? 29.007 41.074 35.105 1.00 47.04 276 GLY A C 1
ATOM 2259 O O . GLY A 1 276 ? 28.721 39.905 34.909 1.00 52.34 276 GLY A O 1
ATOM 2260 N N . GLU A 1 277 ? 28.665 42.040 34.263 1.00 46.70 277 GLU A N 1
ATOM 2261 C CA . GLU A 1 277 ? 27.920 41.748 33.047 1.00 47.96 277 GLU A CA 1
ATOM 2262 C C . GLU A 1 277 ? 28.792 41.083 31.992 1.00 48.41 277 GLU A C 1
ATOM 2263 O O . GLU A 1 277 ? 28.281 40.442 31.096 1.00 47.60 277 GLU A O 1
ATOM 2269 N N . PHE A 1 278 ? 30.104 41.236 32.108 1.00 45.36 278 PHE A N 1
ATOM 2270 C CA . PHE A 1 278 ? 31.028 40.660 31.146 1.00 42.96 278 PHE A CA 1
ATOM 2271 C C . PHE A 1 278 ? 32.040 39.733 31.811 1.00 44.58 278 PHE A C 1
ATOM 2272 O O . PHE A 1 278 ? 33.242 39.910 31.643 1.00 45.70 278 PHE A O 1
ATOM 2280 N N . LYS A 1 279 ? 31.548 38.744 32.550 1.00 47.94 279 LYS A N 1
ATOM 2281 C CA . LYS A 1 279 ? 32.396 37.782 33.263 1.00 52.98 279 LYS A CA 1
ATOM 2282 C C . LYS A 1 279 ? 33.348 36.937 32.408 1.00 54.08 279 LYS A C 1
ATOM 2283 O O . LYS A 1 279 ? 34.354 36.430 32.923 1.00 50.54 279 LYS A O 1
ATOM 2289 N N . ASP A 1 280 ? 33.043 36.782 31.118 1.00 50.35 280 ASP A N 1
ATOM 2290 C CA . ASP A 1 280 ? 33.891 35.973 30.237 1.00 52.85 280 ASP A CA 1
ATOM 2291 C C . ASP A 1 280 ? 34.924 36.734 29.414 1.00 50.43 280 ASP A C 1
ATOM 2292 O O . ASP A 1 280 ? 35.556 36.165 28.530 1.00 46.98 280 ASP A O 1
ATOM 2297 N N . LEU A 1 281 ? 35.093 38.018 29.691 1.00 49.33 281 LEU A N 1
ATOM 2298 C CA . LEU A 1 281 ? 36.088 38.787 28.970 1.00 47.37 281 LEU A CA 1
ATOM 2299 C C . LEU A 1 281 ? 37.122 39.330 29.950 1.00 42.81 281 LEU A C 1
ATOM 2300 O O . LEU A 1 281 ? 36.787 39.744 31.062 1.00 40.41 281 LEU A O 1
ATOM 2305 N N . PRO A 1 282 ? 38.400 39.314 29.558 1.00 40.75 282 PRO A N 1
ATOM 2306 C CA . PRO A 1 282 ? 39.443 39.844 30.448 1.00 42.48 282 PRO A CA 1
ATOM 2307 C C . PRO A 1 282 ? 39.304 41.361 30.580 1.00 43.81 282 PRO A C 1
ATOM 2308 O O . PRO A 1 282 ? 38.850 42.036 29.643 1.00 43.56 282 PRO A O 1
ATOM 2312 N N . PHE A 1 283 ? 39.688 41.880 31.746 1.00 44.07 283 PHE A N 1
ATOM 2313 C CA . PHE A 1 283 ? 39.645 43.315 32.048 1.00 40.83 283 PHE A CA 1
ATOM 2314 C C . PHE A 1 283 ? 41.040 43.892 32.305 1.00 45.97 283 PHE A C 1
ATOM 2315 O O . PHE A 1 283 ? 41.944 43.220 32.813 1.00 47.31 283 PHE A O 1
ATOM 2323 N N . LEU A 1 284 ? 41.193 45.155 31.928 1.00 48.86 284 LEU A N 1
ATOM 2324 C CA . LEU A 1 284 ? 42.424 45.900 32.109 1.00 44.16 284 LEU A CA 1
ATOM 2325 C C . LEU A 1 284 ? 41.975 47.224 32.707 1.00 44.16 284 LEU A C 1
ATOM 2326 O O . LEU A 1 284 ? 41.355 48.049 32.032 1.00 42.46 284 LEU A O 1
ATOM 2331 N N . VAL A 1 285 ? 42.254 47.406 33.989 1.00 42.27 285 VAL A N 1
ATOM 2332 C CA . VAL A 1 285 ? 41.878 48.627 34.680 1.00 39.21 285 VAL A CA 1
ATOM 2333 C C . VAL A 1 285 ? 42.950 49.695 34.499 1.00 41.37 285 VAL A C 1
ATOM 2334 O O . VAL A 1 285 ? 44.143 49.453 34.694 1.00 43.36 285 VAL A O 1
ATOM 2338 N N . VAL A 1 286 ? 42.517 50.879 34.106 1.00 43.20 286 VAL A N 1
ATOM 2339 C CA . VAL A 1 286 ? 43.416 51.988 33.913 1.00 41.97 286 VAL A CA 1
ATOM 2340 C C . VAL A 1 286 ? 42.965 53.108 34.847 1.00 44.60 286 VAL A C 1
ATOM 2341 O O . VAL A 1 286 ? 41.766 53.393 34.952 1.00 44.36 286 VAL A O 1
ATOM 2345 N N . ILE A 1 287 ? 43.918 53.721 35.543 1.00 43.29 287 ILE A N 1
ATOM 2346 C CA . ILE A 1 287 ? 43.629 54.842 36.443 1.00 42.82 287 ILE A CA 1
ATOM 2347 C C . ILE A 1 287 ? 44.137 56.094 35.717 1.00 45.45 287 ILE A C 1
ATOM 2348 O O . ILE A 1 287 ? 45.341 56.367 35.689 1.00 45.03 287 ILE A O 1
ATOM 2353 N N . ASN A 1 288 ? 43.209 56.839 35.121 1.00 44.99 288 ASN A N 1
ATOM 2354 C CA . ASN A 1 288 ? 43.532 58.027 34.331 1.00 43.09 288 ASN A CA 1
ATOM 2355 C C . ASN A 1 288 ? 43.640 59.316 35.124 1.00 48.02 288 ASN A C 1
ATOM 2356 O O . ASN A 1 288 ? 43.444 59.324 36.332 1.00 49.96 288 ASN A O 1
ATOM 2361 N N . LYS A 1 289 ? 43.947 60.410 34.430 1.00 51.14 289 LYS A N 1
ATOM 2362 C CA . LYS A 1 289 ? 44.105 61.717 35.073 1.00 58.28 289 LYS A CA 1
ATOM 2363 C C . LYS A 1 289 ? 45.155 61.721 36.206 1.00 56.61 289 LYS A C 1
ATOM 2364 O O . LYS A 1 289 ? 44.996 62.443 37.186 1.00 55.09 289 LYS A O 1
ATOM 2370 N N . ILE A 1 290 ? 46.215 60.927 36.092 1.00 53.95 290 ILE A N 1
ATOM 2371 C CA . ILE A 1 290 ? 47.223 60.923 37.150 1.00 60.53 290 ILE A CA 1
ATOM 2372 C C . ILE A 1 290 ? 47.973 62.259 37.224 1.00 63.88 290 ILE A C 1
ATOM 2373 O O . ILE A 1 290 ? 48.582 62.578 38.245 1.00 60.29 290 ILE A O 1
ATOM 2378 N N . ASP A 1 291 ? 47.921 63.033 36.141 1.00 67.71 291 ASP A N 1
ATOM 2379 C CA . ASP A 1 291 ? 48.598 64.328 36.069 1.00 69.37 291 ASP A CA 1
ATOM 2380 C C . ASP A 1 291 ? 47.906 65.425 36.884 1.00 73.08 291 ASP A C 1
ATOM 2381 O O . ASP A 1 291 ? 48.492 66.476 37.149 1.00 71.03 291 ASP A O 1
ATOM 2386 N N . VAL A 1 292 ? 46.661 65.179 37.279 1.00 75.16 292 VAL A N 1
ATOM 2387 C CA . VAL A 1 292 ? 45.897 66.162 38.039 1.00 76.57 292 VAL A CA 1
ATOM 2388 C C . VAL A 1 292 ? 45.198 65.517 39.237 1.00 76.97 292 VAL A C 1
ATOM 2389 O O . VAL A 1 292 ? 44.552 66.194 40.033 1.00 78.13 292 VAL A O 1
ATOM 2393 N N . ALA A 1 293 ? 45.348 64.206 39.374 1.00 77.72 293 ALA A N 1
ATOM 2394 C CA . ALA A 1 293 ? 44.715 63.480 40.468 1.00 81.16 293 ALA A CA 1
ATOM 2395 C C . ALA A 1 293 ? 45.436 63.660 41.804 1.00 83.67 293 ALA A C 1
ATOM 2396 O O . ALA A 1 293 ? 46.641 63.920 41.843 1.00 81.71 293 ALA A O 1
ATOM 2398 N N . ASP A 1 294 ? 44.680 63.525 42.892 1.00 87.67 294 ASP A N 1
ATOM 2399 C CA . ASP A 1 294 ? 45.218 63.641 44.244 1.00 94.04 294 ASP A CA 1
ATOM 2400 C C . ASP A 1 294 ? 45.595 62.256 44.762 1.00 95.23 294 ASP A C 1
ATOM 2401 O O . ASP A 1 294 ? 44.781 61.335 44.731 1.00 96.00 294 ASP A O 1
ATOM 2406 N N . GLU A 1 295 ? 46.827 62.118 45.243 1.00 97.15 295 GLU A N 1
ATOM 2407 C CA . GLU A 1 295 ? 47.315 60.849 45.773 1.00 100.38 295 GLU A CA 1
ATOM 2408 C C . GLU A 1 295 ? 46.332 60.158 46.708 1.00 101.67 295 GLU A C 1
ATOM 2409 O O . GLU A 1 295 ? 46.308 58.931 46.797 1.00 99.25 295 GLU A O 1
ATOM 2415 N N . GLU A 1 296 ? 45.521 60.945 47.406 1.00 104.61 296 GLU A N 1
ATOM 2416 C CA . GLU A 1 296 ? 44.561 60.383 48.343 1.00 107.01 296 GLU A CA 1
ATOM 2417 C C . GLU A 1 296 ? 43.646 59.330 47.727 1.00 105.57 296 GLU A C 1
ATOM 2418 O O . GLU A 1 296 ? 43.644 58.177 48.159 1.00 105.65 296 GLU A O 1
ATOM 2424 N N . ASN A 1 297 ? 42.866 59.725 46.725 1.00 102.77 297 ASN A N 1
ATOM 2425 C CA . ASN A 1 297 ? 41.950 58.791 46.079 1.00 100.95 297 ASN A CA 1
ATOM 2426 C C . ASN A 1 297 ? 42.679 57.638 45.392 1.00 97.86 297 ASN A C 1
ATOM 2427 O O . ASN A 1 297 ? 42.294 56.478 45.552 1.00 98.75 297 ASN A O 1
ATOM 2432 N N . ILE A 1 298 ? 43.731 57.960 44.640 1.00 92.81 298 ILE A N 1
ATOM 2433 C CA . ILE A 1 298 ? 44.508 56.950 43.920 1.00 88.27 298 ILE A CA 1
ATOM 2434 C C . ILE A 1 298 ? 44.895 55.761 44.801 1.00 90.81 298 ILE A C 1
ATOM 2435 O O . ILE A 1 298 ? 4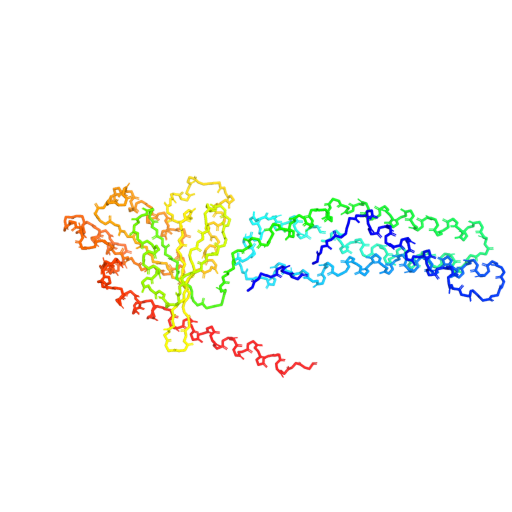5.032 54.636 44.310 1.00 92.23 298 ILE A O 1
ATOM 2440 N N . LYS A 1 299 ? 45.077 56.011 46.096 1.00 90.54 299 LYS A N 1
ATOM 2441 C CA . LYS A 1 299 ? 45.437 54.955 47.033 1.00 89.99 299 LYS A CA 1
ATOM 2442 C C . LYS A 1 299 ? 44.240 54.045 47.228 1.00 88.89 299 LYS A C 1
ATOM 2443 O O . LYS A 1 299 ? 44.374 52.821 47.227 1.00 89.23 299 LYS A O 1
ATOM 2449 N N . ARG A 1 300 ? 43.069 54.654 47.397 1.00 87.52 300 ARG A N 1
ATOM 2450 C CA . ARG A 1 300 ? 41.839 53.900 47.584 1.00 84.45 300 ARG A CA 1
ATOM 2451 C C . ARG A 1 300 ? 41.553 53.073 46.341 1.00 82.24 300 ARG A C 1
ATOM 2452 O O . ARG A 1 300 ? 41.162 51.909 46.435 1.00 79.64 300 ARG A O 1
ATOM 2460 N N . LEU A 1 301 ? 41.754 53.677 45.175 1.00 80.30 301 LEU A N 1
ATOM 2461 C CA . LEU A 1 301 ? 41.507 52.981 43.921 1.00 77.46 301 LEU A CA 1
ATOM 2462 C C . LEU A 1 301 ? 42.406 51.765 43.751 1.00 78.26 301 LEU A C 1
ATOM 2463 O O . LEU A 1 301 ? 41.910 50.648 43.611 1.00 77.91 301 LEU A O 1
ATOM 2468 N N . GLU A 1 302 ? 43.721 51.970 43.762 1.00 79.21 302 GLU A N 1
ATOM 2469 C CA . GLU A 1 302 ? 44.639 50.846 43.611 1.00 79.94 302 GLU A CA 1
ATOM 2470 C C . GLU A 1 302 ? 44.294 49.754 44.614 1.00 81.10 302 GLU A C 1
ATOM 2471 O O . GLU A 1 302 ? 44.262 48.574 44.270 1.00 85.15 302 GLU A O 1
ATOM 2477 N N . LYS A 1 303 ? 44.022 50.157 45.850 1.00 80.05 303 LYS A N 1
ATOM 2478 C CA . LYS A 1 303 ? 43.675 49.213 46.901 1.00 78.56 303 LYS A CA 1
ATOM 2479 C C . LYS A 1 303 ? 42.492 48.398 46.410 1.00 76.51 303 LYS A C 1
ATOM 2480 O O . LYS A 1 303 ? 42.598 47.191 46.214 1.00 75.90 303 LYS A O 1
ATOM 2486 N N . PHE A 1 304 ? 41.369 49.075 46.199 1.00 74.67 304 PHE A N 1
ATOM 2487 C CA . PHE A 1 304 ? 40.145 48.440 45.713 1.00 72.57 304 PHE A CA 1
ATOM 2488 C C . PHE A 1 304 ? 40.394 47.530 44.515 1.00 72.46 304 PHE A C 1
ATOM 2489 O O . PHE A 1 304 ? 39.939 46.384 44.485 1.00 71.47 304 PHE A O 1
ATOM 2497 N N . VAL A 1 305 ? 41.106 48.055 43.521 1.00 70.97 305 VAL A N 1
ATOM 2498 C CA . VAL A 1 305 ? 41.396 47.301 42.309 1.00 69.39 305 VAL A CA 1
ATOM 2499 C C . VAL A 1 305 ? 42.159 46.020 42.575 1.00 70.03 305 VAL A C 1
ATOM 2500 O O . VAL A 1 305 ? 41.721 44.939 42.190 1.00 70.55 305 VAL A O 1
ATOM 2504 N N . LYS A 1 306 ? 43.308 46.138 43.228 1.00 72.21 306 LYS A N 1
ATOM 2505 C CA . LYS A 1 306 ? 44.107 44.961 43.516 1.00 75.34 306 LYS A CA 1
ATOM 2506 C C . LYS A 1 306 ? 43.314 43.937 44.320 1.00 75.79 306 LYS A C 1
ATOM 2507 O O . LYS A 1 306 ? 43.559 42.739 44.213 1.00 76.10 306 LYS A O 1
ATOM 2513 N N . GLU A 1 307 ? 42.343 44.406 45.094 1.00 75.83 307 GLU A N 1
ATOM 2514 C CA . GLU A 1 307 ? 41.515 43.507 45.885 1.00 80.38 307 GLU A CA 1
ATOM 2515 C C . GLU A 1 307 ? 40.589 42.676 45.006 1.00 80.00 307 GLU A C 1
ATOM 2516 O O . GLU A 1 307 ? 40.068 41.652 45.445 1.00 82.07 307 GLU A O 1
ATOM 2522 N N . LYS A 1 308 ? 40.373 43.118 43.770 1.00 75.96 308 LYS A N 1
ATOM 2523 C CA . LYS A 1 308 ? 39.515 42.382 42.844 1.00 75.39 308 LYS A CA 1
ATOM 2524 C C . LYS A 1 308 ? 40.376 41.459 41.989 1.00 72.81 308 LYS A C 1
ATOM 2525 O O . LYS A 1 308 ? 39.879 40.783 41.089 1.00 74.14 308 LYS A O 1
ATOM 2531 N N . GLY A 1 309 ? 41.672 41.443 42.273 1.00 71.17 309 GLY A N 1
ATOM 2532 C CA . GLY A 1 309 ? 42.586 40.594 41.527 1.00 71.40 309 GLY A CA 1
ATOM 2533 C C . GLY A 1 309 ? 43.104 41.209 40.239 1.00 70.54 309 GLY A C 1
ATOM 2534 O O . GLY A 1 309 ? 43.578 40.501 39.351 1.00 72.02 309 GLY A O 1
ATOM 2535 N N . LEU A 1 310 ? 43.026 42.531 40.137 1.00 66.52 310 LEU A N 1
ATOM 2536 C CA . LEU A 1 310 ? 43.481 43.218 38.944 1.00 63.51 310 LEU A CA 1
ATOM 2537 C C . LEU A 1 310 ? 44.646 44.147 39.238 1.00 65.35 310 LEU A C 1
ATOM 2538 O O . LEU A 1 310 ? 44.668 44.832 40.258 1.00 66.22 310 LEU A O 1
ATOM 2543 N N . ASN A 1 311 ? 45.614 44.155 38.330 1.00 61.07 311 ASN A N 1
ATOM 2544 C CA . ASN A 1 311 ? 46.784 45.001 38.454 1.00 60.26 311 ASN A CA 1
ATOM 2545 C C . ASN A 1 311 ? 46.571 46.163 37.483 1.00 57.54 311 ASN A C 1
ATOM 2546 O O . ASN A 1 311 ? 46.765 46.029 36.270 1.00 56.18 311 ASN A O 1
ATOM 2551 N N . PRO A 1 312 ? 46.157 47.320 38.012 1.00 52.05 312 PRO A N 1
ATOM 2552 C CA . PRO A 1 312 ? 45.899 48.522 37.222 1.00 54.03 312 PRO A CA 1
ATOM 2553 C C . PRO A 1 312 ? 47.140 49.208 36.670 1.00 54.06 312 PRO A C 1
ATOM 2554 O O . PRO A 1 312 ? 48.251 49.014 37.160 1.00 55.56 312 PRO A O 1
ATOM 2558 N N . ILE A 1 313 ? 46.926 50.013 35.639 1.00 49.25 313 ILE A N 1
ATOM 2559 C CA . ILE A 1 313 ? 47.990 50.767 35.008 1.00 47.17 313 ILE A CA 1
ATOM 2560 C C . ILE A 1 313 ? 47.670 52.250 35.190 1.00 51.70 313 ILE A C 1
ATOM 2561 O O . ILE A 1 313 ? 46.600 52.715 34.787 1.00 55.51 313 ILE A O 1
ATOM 2566 N N . LYS A 1 314 ? 48.587 52.986 35.810 1.00 50.02 314 LYS A N 1
ATOM 2567 C CA . LYS A 1 314 ? 48.402 54.418 36.018 1.00 52.83 314 LYS A CA 1
ATOM 2568 C C . LYS A 1 314 ? 48.747 55.152 34.715 1.00 51.78 314 LYS A C 1
ATOM 2569 O O . LYS A 1 314 ? 49.749 54.839 34.078 1.00 57.67 314 LYS A O 1
ATOM 2575 N N . ILE A 1 315 ? 47.919 56.110 34.304 1.00 49.36 315 ILE A N 1
ATOM 2576 C CA . ILE A 1 315 ? 48.166 56.833 33.049 1.00 45.93 315 ILE A CA 1
ATOM 2577 C C . ILE A 1 315 ? 47.587 58.247 32.994 1.00 47.32 315 ILE A C 1
ATOM 2578 O O . ILE A 1 315 ? 46.892 58.702 33.904 1.00 51.00 315 ILE A O 1
ATOM 2583 N N . SER A 1 316 ? 47.879 58.927 31.890 1.00 49.44 316 SER A N 1
ATOM 2584 C CA . SER A 1 316 ? 47.367 60.263 31.608 1.00 49.83 316 SER A CA 1
ATOM 2585 C C . SER A 1 316 ? 47.121 60.269 30.109 1.00 49.67 316 SER A C 1
ATOM 2586 O O . SER A 1 316 ? 48.024 60.533 29.323 1.00 51.01 316 SER A O 1
ATOM 2589 N N . ALA A 1 317 ? 45.894 59.944 29.720 1.00 55.00 317 ALA A N 1
ATOM 2590 C CA . ALA A 1 317 ? 45.526 59.891 28.314 1.00 59.43 317 ALA A CA 1
ATOM 2591 C C . ALA A 1 317 ? 45.852 61.195 27.588 1.00 59.40 317 ALA A C 1
ATOM 2592 O O . ALA A 1 317 ? 46.243 61.185 26.418 1.00 59.80 317 ALA A O 1
ATOM 2594 N N . LEU A 1 318 ? 45.698 62.314 28.289 1.00 60.79 318 LEU A N 1
ATOM 2595 C CA . LEU A 1 318 ? 45.953 63.615 27.690 1.00 64.78 318 LEU A CA 1
ATOM 2596 C C . LEU A 1 318 ? 47.427 63.855 27.380 1.00 66.37 318 LEU A C 1
ATOM 2597 O O . LEU A 1 318 ? 47.768 64.320 26.294 1.00 66.53 318 LEU A O 1
ATOM 2602 N N . LYS A 1 319 ? 48.299 63.528 28.327 1.00 66.97 319 LYS A N 1
ATOM 2603 C CA . LYS A 1 319 ? 49.718 63.759 28.134 1.00 67.54 319 LYS A CA 1
ATOM 2604 C C . LYS A 1 319 ? 50.553 62.584 27.636 1.00 68.68 319 LYS A C 1
ATOM 2605 O O . LYS A 1 319 ? 51.769 62.711 27.494 1.00 72.27 319 LYS A O 1
ATOM 2611 N N . GLY A 1 320 ? 49.919 61.447 27.366 1.00 64.53 320 GLY A N 1
ATOM 2612 C CA . GLY A 1 320 ? 50.669 60.309 26.867 1.00 59.78 320 GLY A CA 1
ATOM 2613 C C . GLY A 1 320 ? 51.426 59.522 27.917 1.00 61.26 320 GLY A C 1
ATOM 2614 O O . GLY A 1 320 ? 52.091 58.530 27.595 1.00 65.19 320 GLY A O 1
ATOM 2615 N N . THR A 1 321 ? 51.334 59.956 29.171 1.00 59.18 321 THR A N 1
ATOM 2616 C CA . THR A 1 321 ? 52.008 59.268 30.271 1.00 55.50 321 THR A CA 1
ATOM 2617 C C . THR A 1 321 ? 51.367 57.882 30.449 1.00 58.68 321 THR A C 1
ATOM 2618 O O . THR A 1 321 ? 50.205 57.784 30.846 1.00 60.56 321 THR A O 1
ATOM 2622 N N . GLY A 1 322 ? 52.103 56.816 30.136 1.00 53.66 322 GLY A N 1
ATOM 2623 C CA . GLY A 1 322 ? 51.563 55.477 30.323 1.00 53.66 322 GLY A CA 1
ATOM 2624 C C . GLY A 1 322 ? 50.825 54.823 29.162 1.00 55.00 322 GLY A C 1
ATOM 2625 O O . GLY A 1 322 ? 50.572 53.618 29.203 1.00 52.11 322 GLY A O 1
ATOM 2626 N N . ILE A 1 323 ? 50.474 55.598 28.138 1.00 53.25 323 ILE A N 1
ATOM 2627 C CA . ILE A 1 323 ? 49.767 55.060 26.975 1.00 52.60 323 ILE A CA 1
ATOM 2628 C C . ILE A 1 323 ? 50.481 53.841 26.405 1.00 54.05 323 ILE A C 1
ATOM 2629 O O . ILE A 1 323 ? 49.847 52.843 26.048 1.00 53.56 323 ILE A O 1
ATOM 2634 N N . ASP A 1 324 ? 51.805 53.913 26.340 1.00 51.36 324 ASP A N 1
ATOM 2635 C CA . ASP A 1 324 ? 52.590 52.804 25.820 1.00 52.31 324 ASP A CA 1
ATOM 2636 C C . ASP A 1 324 ? 52.485 51.581 26.728 1.00 48.78 324 ASP A C 1
ATOM 2637 O O . ASP A 1 324 ? 52.610 50.447 26.273 1.00 49.47 324 ASP A O 1
ATOM 2642 N N . LEU A 1 325 ? 52.244 51.795 28.013 1.00 46.33 325 LEU A N 1
ATOM 2643 C CA . LEU A 1 325 ? 52.097 50.657 28.908 1.00 44.06 325 LEU A CA 1
ATOM 2644 C C . LEU A 1 325 ? 50.772 49.972 28.571 1.00 45.17 325 LEU A C 1
ATOM 2645 O O . LEU A 1 325 ? 50.660 48.753 28.663 1.00 44.04 325 LEU A O 1
ATOM 2650 N N . VAL A 1 326 ? 49.772 50.759 28.174 1.00 41.10 326 VAL A N 1
ATOM 2651 C CA . VAL A 1 326 ? 48.464 50.203 27.828 1.00 45.15 326 VAL A CA 1
ATOM 2652 C C . VAL A 1 326 ? 48.533 49.423 26.514 1.00 42.95 326 VAL A C 1
ATOM 2653 O O . VAL A 1 326 ? 48.054 48.285 26.428 1.00 40.57 326 VAL A O 1
ATOM 2657 N N . LYS A 1 327 ? 49.145 50.037 25.503 1.00 43.23 327 LYS A N 1
ATOM 2658 C CA . LYS A 1 327 ? 49.291 49.422 24.190 1.00 47.20 327 LYS A CA 1
ATOM 2659 C C . LYS A 1 327 ? 50.025 48.102 24.374 1.00 49.63 327 LYS A C 1
ATOM 2660 O O . LYS A 1 327 ? 49.630 47.067 23.837 1.00 50.53 327 LYS A O 1
ATOM 2666 N N . GLU A 1 328 ? 51.098 48.152 25.151 1.00 49.94 328 GLU A N 1
ATOM 2667 C CA . GLU A 1 328 ? 51.899 46.970 25.423 1.00 52.83 328 GLU A CA 1
ATOM 2668 C C . GLU A 1 328 ? 51.012 45.885 26.000 1.00 50.91 328 GLU A C 1
ATOM 2669 O O . GLU A 1 328 ? 51.006 44.752 25.524 1.00 51.40 328 GLU A O 1
ATOM 2675 N N . GLU A 1 329 ? 50.271 46.242 27.043 1.00 48.48 329 GLU A N 1
ATOM 2676 C CA . GLU A 1 329 ? 49.400 45.290 27.716 1.00 48.47 329 GLU A CA 1
ATOM 2677 C C . GLU A 1 329 ? 48.288 44.760 26.799 1.00 47.91 329 GLU A C 1
ATOM 2678 O O . GLU A 1 329 ? 47.866 43.606 26.941 1.00 46.28 329 GLU A O 1
ATOM 2684 N N . ILE A 1 330 ? 47.820 45.594 25.868 1.00 44.76 330 ILE A N 1
ATOM 2685 C CA . ILE A 1 330 ? 46.769 45.183 24.932 1.00 42.42 330 ILE A CA 1
ATOM 2686 C C . ILE A 1 330 ? 47.338 44.076 24.070 1.00 43.54 330 ILE A C 1
ATOM 2687 O O . ILE A 1 330 ? 46.746 43.010 23.929 1.00 38.09 330 ILE A O 1
ATOM 2692 N N . ILE A 1 331 ? 48.506 44.354 23.504 1.00 46.53 331 ILE A N 1
ATOM 2693 C CA . ILE A 1 331 ? 49.206 43.418 22.644 1.00 45.84 331 ILE A CA 1
ATOM 2694 C C . ILE A 1 331 ? 49.495 42.098 23.332 1.00 49.23 331 ILE A C 1
ATOM 2695 O O . ILE A 1 331 ? 49.308 41.037 22.746 1.00 53.38 331 ILE A O 1
ATOM 2700 N N . LYS A 1 332 ? 49.947 42.152 24.576 1.00 51.12 332 LYS A N 1
ATOM 2701 C CA . LYS A 1 332 ? 50.245 40.925 25.299 1.00 55.60 332 LYS A CA 1
ATOM 2702 C C . LYS A 1 332 ? 48.992 40.091 25.531 1.00 54.86 332 LYS A C 1
ATOM 2703 O O . LYS A 1 332 ? 49.041 38.863 25.541 1.00 52.86 332 LYS A O 1
ATOM 2709 N N . THR A 1 333 ? 47.867 40.770 25.716 1.00 54.99 333 THR A N 1
ATOM 2710 C CA . THR A 1 333 ? 46.604 40.097 25.979 1.00 52.90 333 THR A CA 1
ATOM 2711 C C . THR A 1 333 ? 45.940 39.561 24.726 1.00 54.14 333 THR A C 1
ATOM 2712 O O . THR A 1 333 ? 45.372 38.471 24.738 1.00 55.42 333 THR A O 1
ATOM 2716 N N . LEU A 1 334 ? 46.030 40.315 23.638 1.00 50.08 334 LEU A N 1
ATOM 2717 C CA . LEU A 1 334 ? 45.355 39.920 22.421 1.00 48.69 334 LEU A CA 1
ATOM 2718 C C . LEU A 1 334 ? 46.151 39.334 21.255 1.00 51.97 334 LEU A C 1
ATOM 2719 O O . LEU A 1 334 ? 45.547 38.840 20.305 1.00 49.17 334 LEU A O 1
ATOM 2724 N N . ARG A 1 335 ? 47.482 39.368 21.308 1.00 52.20 335 ARG A N 1
ATOM 2725 C CA . ARG A 1 335 ? 48.276 38.817 20.203 1.00 53.03 335 ARG A CA 1
ATOM 2726 C C . ARG A 1 335 ? 47.955 37.346 19.923 1.00 51.45 335 ARG A C 1
ATOM 2727 O O . ARG A 1 335 ? 47.908 36.922 18.768 1.00 46.73 335 ARG A O 1
ATOM 2735 N N . PRO A 1 336 ? 47.754 36.539 20.976 1.00 50.73 336 PRO A N 1
ATOM 2736 C CA . PRO A 1 336 ? 47.434 35.138 20.692 1.00 53.48 336 PRO A CA 1
ATOM 2737 C C . PRO A 1 336 ? 46.152 35.016 19.872 1.00 53.46 336 PRO A C 1
ATOM 2738 O O . PRO A 1 336 ? 46.126 34.337 18.847 1.00 57.16 336 PRO A O 1
ATOM 2742 N N . LEU A 1 337 ? 45.092 35.687 20.314 1.00 54.12 337 LEU A N 1
ATOM 2743 C CA . LEU A 1 337 ? 43.830 35.646 19.589 1.00 47.28 337 LEU A CA 1
ATOM 2744 C C . LEU A 1 337 ? 44.023 36.149 18.164 1.00 46.35 337 LEU A C 1
ATOM 2745 O O . LEU A 1 337 ? 43.404 35.643 17.237 1.00 49.53 337 LEU A O 1
ATOM 2750 N N . ALA A 1 338 ? 44.878 37.152 17.993 1.00 44.02 338 ALA A N 1
ATOM 2751 C CA . ALA A 1 338 ? 45.135 37.713 16.669 1.00 46.26 338 ALA A CA 1
ATOM 2752 C C . ALA A 1 338 ? 45.769 36.672 15.738 1.00 48.70 338 ALA A C 1
ATOM 2753 O O . ALA A 1 3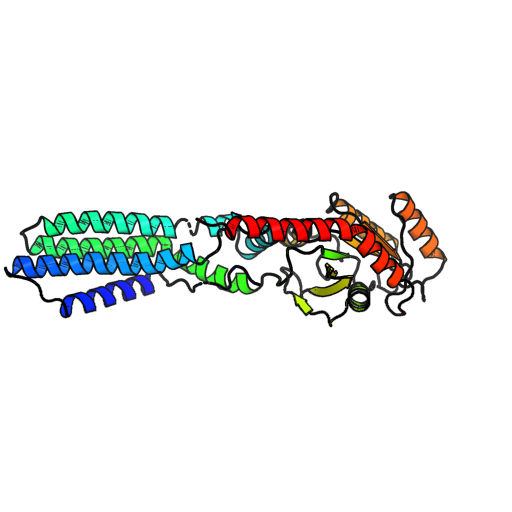38 ? 45.439 36.603 14.554 1.00 43.36 338 ALA A O 1
ATOM 2755 N N . GLU A 1 339 ? 46.683 35.867 16.280 1.00 51.60 339 GLU A N 1
ATOM 2756 C CA . GLU A 1 339 ? 47.351 34.827 15.497 1.00 55.39 339 GLU A CA 1
ATOM 2757 C C . GLU A 1 339 ? 46.350 33.720 15.170 1.00 53.12 339 GLU A C 1
ATOM 2758 O O . GLU A 1 339 ? 46.319 33.209 14.052 1.00 56.38 339 GLU A O 1
ATOM 2764 N N . LYS A 1 340 ? 45.523 33.368 16.147 1.00 52.70 340 LYS A N 1
ATOM 2765 C CA . LYS A 1 340 ? 44.511 32.339 15.955 1.00 51.32 340 LYS A CA 1
ATOM 2766 C C . LYS A 1 340 ? 43.495 32.768 14.904 1.00 54.02 340 LYS A C 1
ATOM 2767 O O . LYS A 1 340 ? 43.055 31.951 14.106 1.00 48.26 340 LYS A O 1
ATOM 2773 N N . VAL A 1 341 ? 43.114 34.045 14.920 1.00 57.24 341 VAL A N 1
ATOM 2774 C CA . VAL A 1 341 ? 42.163 34.574 13.946 1.00 59.03 341 VAL A CA 1
ATOM 2775 C C . VAL A 1 341 ? 42.789 34.486 12.563 1.00 59.79 341 VAL A C 1
ATOM 2776 O O . VAL A 1 341 ? 42.161 34.026 11.612 1.00 61.38 341 VAL A O 1
ATOM 2780 N N . ALA A 1 342 ? 44.035 34.932 12.466 1.00 61.09 342 ALA A N 1
ATOM 2781 C CA . ALA A 1 342 ? 44.760 34.908 11.205 1.00 67.24 342 ALA A CA 1
ATOM 2782 C C . ALA A 1 342 ? 44.801 33.489 10.616 1.00 70.51 342 ALA A C 1
ATOM 2783 O O . ALA A 1 342 ? 44.492 33.292 9.439 1.00 66.43 342 ALA A O 1
ATOM 2785 N N . ARG A 1 343 ? 45.181 32.511 11.437 1.00 73.34 343 ARG A N 1
ATOM 2786 C CA . ARG A 1 343 ? 45.247 31.121 10.995 1.00 79.45 343 ARG A CA 1
ATOM 2787 C C . ARG A 1 343 ? 43.904 30.666 10.458 1.00 80.00 343 ARG A C 1
ATOM 2788 O O . ARG A 1 343 ? 43.801 30.189 9.328 1.00 82.25 343 ARG A O 1
ATOM 2796 N N . GLU A 1 344 ? 42.878 30.805 11.289 1.00 77.97 344 GLU A N 1
ATOM 2797 C CA . GLU A 1 344 ? 41.537 30.398 10.916 1.00 78.30 344 GLU A CA 1
ATOM 2798 C C . GLU A 1 344 ? 41.066 31.057 9.625 1.00 77.84 344 GLU A C 1
ATOM 2799 O O . GLU A 1 344 ? 40.179 30.536 8.954 1.00 77.34 344 GLU A O 1
ATOM 2805 N N . LYS A 1 345 ? 41.656 32.195 9.269 1.00 81.05 345 LYS A N 1
ATOM 2806 C CA . LYS A 1 345 ? 41.276 32.864 8.026 1.00 82.24 345 LYS A CA 1
ATOM 2807 C C . LYS A 1 345 ? 41.903 32.131 6.838 1.00 80.02 345 LYS A C 1
ATOM 2808 O O . LYS A 1 345 ? 41.277 31.980 5.790 1.00 80.92 345 LYS A O 1
ATOM 2814 N N . ILE A 1 346 ? 43.140 31.675 7.010 1.00 79.55 346 ILE A N 1
ATOM 2815 C CA . ILE A 1 346 ? 43.840 30.931 5.968 1.00 78.73 346 ILE A CA 1
ATOM 2816 C C . ILE A 1 346 ? 43.200 29.550 5.857 1.00 79.08 346 ILE A C 1
ATOM 2817 O O . ILE A 1 346 ? 43.222 28.920 4.802 1.00 79.10 346 ILE A O 1
ATOM 2822 N N . GLU A 1 347 ? 42.625 29.087 6.960 1.00 78.33 347 GLU A N 1
ATOM 2823 C CA . GLU A 1 347 ? 41.960 27.797 6.977 1.00 79.37 347 GLU A CA 1
ATOM 2824 C C . GLU A 1 347 ? 40.669 27.844 6.172 1.00 78.03 347 GLU A C 1
ATOM 2825 O O . GLU A 1 347 ? 40.547 27.153 5.165 1.00 76.72 347 GLU A O 1
ATOM 2831 N N . ARG A 1 348 ? 39.714 28.662 6.615 1.00 80.30 348 ARG A N 1
ATOM 2832 C CA . ARG A 1 348 ? 38.430 28.776 5.930 1.00 86.16 348 ARG A CA 1
ATOM 2833 C C . ARG A 1 348 ? 38.598 28.868 4.425 1.00 90.42 348 ARG A C 1
ATOM 2834 O O . ARG A 1 348 ? 37.873 28.215 3.672 1.00 94.18 348 ARG A O 1
ATOM 2842 N N . GLU A 1 349 ? 39.556 29.675 3.986 1.00 91.85 349 GLU A N 1
ATOM 2843 C CA . GLU A 1 349 ? 39.794 29.860 2.563 1.00 93.05 349 GLU A CA 1
ATOM 2844 C C . GLU A 1 349 ? 40.369 28.634 1.867 1.00 92.47 349 GLU A C 1
ATOM 2845 O O . GLU A 1 349 ? 39.858 28.227 0.821 1.00 91.03 349 GLU A O 1
ATOM 2851 N N . LEU A 1 350 ? 41.417 28.039 2.434 1.00 91.89 350 LEU A N 1
ATOM 2852 C CA . LEU A 1 350 ? 42.002 26.837 1.840 1.00 91.25 350 LEU A CA 1
ATOM 2853 C C . LEU A 1 350 ? 40.910 25.790 1.601 1.00 93.74 350 LEU A C 1
ATOM 2854 O O . LEU A 1 350 ? 41.038 24.937 0.724 1.00 94.61 350 LEU A O 1
ATOM 2859 N N . ARG A 1 351 ? 39.837 25.870 2.384 1.00 96.64 351 ARG A N 1
ATOM 2860 C CA . ARG A 1 351 ? 38.728 24.929 2.281 1.00 99.66 351 ARG A CA 1
ATOM 2861 C C . ARG A 1 351 ? 37.765 25.219 1.134 1.00 101.44 351 ARG A C 1
ATOM 2862 O O . ARG A 1 351 ? 36.839 24.449 0.880 1.00 103.00 351 ARG A O 1
ATOM 2870 N N . ARG A 1 352 ? 37.967 26.333 0.448 1.00 103.33 352 ARG A N 1
ATOM 2871 C CA . ARG A 1 352 ? 37.117 26.648 -0.684 1.00 105.71 352 ARG A CA 1
ATOM 2872 C C . ARG A 1 352 ? 37.971 26.938 -1.907 1.00 106.63 352 ARG A C 1
ATOM 2873 O O . ARG A 1 352 ? 37.440 27.159 -2.995 1.00 109.29 352 ARG A O 1
ATOM 2881 N N . TYR A 1 353 ? 39.295 26.942 -1.727 1.00 105.89 353 TYR A N 1
ATOM 2882 C CA . TYR A 1 353 ? 40.221 27.155 -2.844 1.00 102.95 353 TYR A CA 1
ATOM 2883 C C . TYR A 1 353 ? 40.275 25.803 -3.548 1.00 103.84 353 TYR A C 1
ATOM 2884 O O . TYR A 1 353 ? 40.747 25.670 -4.683 1.00 105.32 353 TYR A O 1
ATOM 2893 N N . ARG A 1 354 ? 39.789 24.803 -2.824 1.00 101.00 354 ARG A N 1
ATOM 2894 C CA . ARG A 1 354 ? 39.703 23.437 -3.292 1.00 97.86 354 ARG A CA 1
ATOM 2895 C C . ARG A 1 354 ? 38.207 23.195 -3.197 1.00 96.65 354 ARG A C 1
ATOM 2896 O O . ARG A 1 354 ? 37.726 22.446 -2.348 1.00 94.97 354 ARG A O 1
ATOM 2904 N N . SER A 1 355 ? 37.482 23.886 -4.072 1.00 95.92 355 SER A N 1
ATOM 2905 C CA . SER A 1 355 ? 36.033 23.822 -4.120 1.00 96.72 355 SER A CA 1
ATOM 2906 C C . SER A 1 355 ? 35.473 22.488 -4.579 1.00 95.42 355 SER A C 1
ATOM 2907 O O . SER A 1 355 ? 35.080 21.675 -3.746 1.00 99.16 355 SER A O 1
ATOM 2910 N N . TYR A 1 356 ? 35.439 22.267 -5.897 1.00 91.83 356 TYR A N 1
ATOM 2911 C CA . TYR A 1 356 ? 34.879 21.030 -6.483 1.00 88.91 356 TYR A CA 1
ATOM 2912 C C . TYR A 1 356 ? 33.363 21.354 -6.504 1.00 91.67 356 TYR A C 1
ATOM 2913 O O . TYR A 1 356 ? 32.906 21.959 -7.548 1.00 90.78 356 TYR A O 1
#

CATH classification: 1.20.120.1190 (+1 more: 3.40.50.300)

B-factor: mean 52.29, std 18.72, range [20.27, 120.13]

Radius of gyration: 29.66 Å; Cα contacts (8 Å, |Δi|>4): 523; chains: 1; bounding box: 70×47×83 Å

Sequence (353 aa):
RNPFERPTVLTADELIDKAFRRAEKAASSFKPRGNKVKKARLREELRVRTVSNVVRDNLRKVLERTPGLSTLPKFYQELVDVLVDRDTFHKAAGIDWAIRIIRELEERYVERIRYSNDPNEIAELRRQFYGRVASVLRDIDDRLRYLNKAREVLKDLPVVDLEIPTVVIAGHPNVGKSTLLKALTTAKPEIASYPFTTRGINVGQFEDGYFRYQIIDTPGLLDRPISERNEIEKQAILALRYLGNLIIYIFDPSEHCGFPLEEQIHLFEEVHGEFKDLPFLVVINKIDVADEENIKRLEKFVKEKGLNPIKISALKGTGIDLVKEEIIKTLRPLAEKVAREKIERELRRYRSY

Nearest PDB structures (foldseek):
  2e87-assembly1_A  TM=1.003E+00  e=1.028E-62  Pyrococcus horikoshii OT3
  4v7f-assembly1_o  TM=9.297E-01  e=1.796E-29  Saccharomyces cerevisiae
  7v08-assembly1_b  TM=7.478E-01  e=1.477E-25  Saccharomyces cerevisiae BY4741
  8ia0-assembly1_CH  TM=7.653E-01  e=7.870E-25  Thermochaetoides thermophila DSM 1495
  6ylh-assembly1_b  TM=7.693E-01  e=3.703E-22  Saccharomyces cerevisiae

Secondary structure (DSSP, 8-state):
--TT---PPPPHHHHHHHHHHHHHHHHHT----SSHHHHHHHHHHHHHHHHHHHHHHHHHHHHHHSPPGGGS-HHHHHHHHHHH-HHHHHH--HHHHHHHHHHHHHHHHHHHHHT---HHHHHHHHHHHHHHHHHHHHHTHHHHHHHHHHHHHGGGS----SSS-EEEEE-STTSSHHHHHHHH-SSPPEEE--TT-SS-EEEEEEEETTEEEEEEE-TTTSSS-STTS-HHHHHHHHGGGGT-SEEEEEE-TT-TTSS-HHHHHHHHHHHHHHTTTS-EEEEE--TTT--HHHHHHHHHHHHHTT---EE-BTTTTBTHHHHHHHHHHHHHHHHHHHHHHHHHHHHTTTT--

Organism: Pyrococcus horikoshii (strain ATCC 700860 / DSM 12428 / JCM 9974 / NBRC 100139 / OT-3) (NCBI:txid70601)

InterPro domains:
  IPR005225 Small GTP-binding domain [TIGR00231] (168-325)
  IPR006073 GTP binding domain [PR00326] (170-190)
  IPR006073 GTP binding domain [PR00326] (191-209)
  IPR006073 GTP binding domain [PR00326] (218-233)
  IPR010674 Nucleolar GTP-binding protein 1, Rossman-fold domain [PF06858] (234-291)
  IPR027417 P-loop containing nucleoside triphosphate hydrolase [G3DSA:3.40.50.300] (162-357)
  IPR027417 P-loop containing nucleoside triphosphate hydrolase [SSF52540] (168-349)
  IPR031167 OBG-type guanine nucleotide-binding (G) domain [PS51710] (168-335)
  IPR041623 NOG1, N-terminal helical domain [PF17835] (5-164)